Protein AF-A0AAD9MUC7-F1 (afdb_monomer)

Structure (mmCIF, N/CA/C/O backbone):
data_AF-A0AAD9MUC7-F1
#
_entry.id   AF-A0AAD9MUC7-F1
#
loop_
_atom_site.group_PDB
_atom_site.id
_atom_site.type_symbol
_atom_site.label_atom_id
_atom_site.label_alt_id
_atom_site.label_comp_id
_atom_site.label_asym_id
_atom_site.label_entity_id
_atom_site.label_seq_id
_atom_site.pdbx_PDB_ins_code
_atom_site.Cartn_x
_atom_site.Cartn_y
_atom_site.Cartn_z
_atom_site.occupancy
_atom_site.B_iso_or_equiv
_atom_site.auth_seq_id
_atom_site.auth_comp_id
_atom_site.auth_asym_id
_atom_site.auth_atom_id
_atom_site.pdbx_PDB_model_num
ATOM 1 N N . MET A 1 1 ? -15.047 -4.736 40.800 1.00 87.56 1 MET A N 1
ATOM 2 C CA . MET A 1 1 ? -15.277 -3.274 40.858 1.00 87.56 1 MET A CA 1
ATOM 3 C C . MET A 1 1 ? -15.323 -2.623 39.475 1.00 87.56 1 MET A C 1
ATOM 5 O O . MET A 1 1 ? -16.392 -2.163 39.118 1.00 87.56 1 MET A O 1
ATOM 9 N N . CYS A 1 2 ? -14.251 -2.619 38.660 1.00 90.38 2 CYS A N 1
ATOM 10 C CA . CYS A 1 2 ? -14.296 -1.996 37.317 1.00 90.38 2 CYS A CA 1
ATOM 11 C C . CYS A 1 2 ? -15.411 -2.546 36.410 1.00 90.38 2 CYS A C 1
ATOM 13 O O . CYS A 1 2 ? -16.070 -1.755 35.752 1.00 90.38 2 CYS A O 1
ATOM 15 N N . SER A 1 3 ? -15.658 -3.866 36.419 1.00 92.56 3 SER A N 1
ATOM 16 C CA . SER A 1 3 ? -16.786 -4.457 35.676 1.00 92.56 3 SER A CA 1
ATOM 17 C C . SER A 1 3 ? -18.102 -3.819 36.097 1.00 92.56 3 SER A C 1
ATOM 19 O O . SER A 1 3 ? -18.789 -3.257 35.265 1.00 92.56 3 SER A O 1
ATOM 21 N N . THR A 1 4 ? -18.399 -3.834 37.398 1.00 93.94 4 THR A N 1
ATOM 22 C CA . THR A 1 4 ? -19.626 -3.267 37.965 1.00 93.94 4 THR A CA 1
ATOM 23 C C . THR A 1 4 ? -19.811 -1.799 37.588 1.00 93.94 4 THR A C 1
ATOM 25 O O . THR A 1 4 ? -20.918 -1.397 37.268 1.00 93.94 4 THR A O 1
ATOM 28 N N . ILE A 1 5 ? -18.735 -1.003 37.583 1.00 93.94 5 ILE A N 1
ATOM 29 C CA . ILE A 1 5 ? -18.794 0.409 37.173 1.00 93.94 5 ILE A CA 1
ATOM 30 C C . ILE A 1 5 ? -19.179 0.534 35.694 1.00 93.94 5 ILE A C 1
ATOM 32 O O . ILE A 1 5 ? -20.061 1.325 35.375 1.00 93.94 5 ILE A O 1
ATOM 36 N N . LEU A 1 6 ? -18.557 -0.245 34.802 1.00 95.00 6 LEU A N 1
ATOM 37 C CA . LEU A 1 6 ? -18.910 -0.236 33.377 1.00 95.00 6 LEU A CA 1
ATOM 38 C C . LEU A 1 6 ? -20.324 -0.773 33.131 1.00 95.00 6 LEU A C 1
ATOM 40 O O . LEU A 1 6 ? -21.028 -0.230 32.290 1.00 95.00 6 LEU A O 1
ATOM 44 N N . ASP A 1 7 ? -20.759 -1.781 33.886 1.00 94.31 7 ASP A N 1
ATOM 45 C CA . ASP A 1 7 ? -22.109 -2.345 33.795 1.00 94.31 7 ASP A CA 1
ATOM 46 C C . ASP A 1 7 ? -23.168 -1.308 34.205 1.00 94.31 7 ASP A C 1
ATOM 48 O O . ASP A 1 7 ? -24.174 -1.132 33.519 1.00 94.31 7 ASP A O 1
ATOM 52 N N . VAL A 1 8 ? -22.920 -0.566 35.290 1.00 94.69 8 VAL A N 1
ATOM 53 C CA . VAL A 1 8 ? -23.795 0.529 35.738 1.00 94.69 8 VAL A CA 1
ATOM 54 C C . VAL A 1 8 ? -23.790 1.680 34.733 1.00 94.69 8 VAL A C 1
ATOM 56 O O . VAL A 1 8 ? -24.858 2.172 34.382 1.00 94.69 8 VAL A O 1
ATOM 59 N N . LEU A 1 9 ? -22.619 2.086 34.235 1.00 94.25 9 LEU A N 1
ATOM 60 C CA . LEU A 1 9 ? -22.510 3.143 33.226 1.00 94.25 9 LEU A CA 1
ATOM 61 C C . LEU A 1 9 ? -23.256 2.766 31.940 1.00 94.25 9 LEU A C 1
ATOM 63 O O . LEU A 1 9 ? -24.037 3.560 31.423 1.00 94.25 9 LEU A O 1
ATOM 67 N N . SER A 1 10 ? -23.053 1.535 31.467 1.00 94.31 10 SER A N 1
ATOM 68 C CA . SER A 1 10 ? -23.761 0.984 30.316 1.00 94.31 10 SER A CA 1
ATOM 69 C C . SER A 1 10 ? -25.270 0.999 30.554 1.00 94.31 10 SER A C 1
ATOM 71 O O . SER A 1 10 ? -26.007 1.526 29.725 1.00 94.31 10 SER A O 1
ATOM 73 N N . SER A 1 11 ? -25.740 0.533 31.716 1.00 95.75 11 SER A N 1
ATOM 74 C CA . SER A 1 11 ? -27.163 0.576 32.082 1.00 95.75 11 SER A CA 1
ATOM 75 C C . SER A 1 11 ? -27.738 1.996 32.043 1.00 95.75 11 SER A C 1
ATOM 77 O O . SER A 1 11 ? -28.806 2.197 31.471 1.00 95.75 11 SER A O 1
ATOM 79 N N . ILE A 1 12 ? -27.016 2.996 32.566 1.00 94.62 12 ILE A N 1
ATOM 80 C CA . ILE A 1 12 ? -27.437 4.406 32.506 1.00 94.62 12 ILE A CA 1
ATOM 81 C C . ILE A 1 12 ? -27.621 4.856 31.052 1.00 94.62 12 ILE A C 1
ATOM 83 O O . ILE A 1 12 ? -28.648 5.445 30.723 1.00 94.62 12 ILE A O 1
ATOM 87 N N . TYR A 1 13 ? -26.669 4.553 30.166 1.00 94.75 13 TYR A N 1
ATOM 88 C CA . TYR A 1 13 ? -26.767 4.931 28.752 1.00 94.75 13 TYR A CA 1
ATOM 89 C C . TYR A 1 13 ? -27.889 4.203 27.998 1.00 94.75 13 TYR A C 1
ATOM 91 O O . TYR A 1 13 ? -28.448 4.765 27.062 1.00 94.75 13 TYR A O 1
ATOM 99 N N . HIS A 1 14 ? -28.251 2.986 28.410 1.00 94.56 14 HIS A N 1
ATOM 100 C CA . HIS A 1 14 ? -29.340 2.222 27.792 1.00 94.56 14 HIS A CA 1
ATOM 101 C C . HIS A 1 14 ? -30.737 2.655 28.257 1.00 94.56 14 HIS A C 1
ATOM 103 O O . HIS A 1 14 ? -31.714 2.368 27.570 1.00 94.56 14 HIS A O 1
ATOM 109 N N . GLN A 1 15 ? -30.854 3.314 29.414 1.00 95.06 15 GLN A N 1
ATOM 110 C CA . GLN A 1 15 ? -32.153 3.723 29.960 1.00 95.06 15 GLN A CA 1
ATOM 111 C C . GLN A 1 15 ? -32.800 4.867 29.172 1.00 95.06 15 GLN A C 1
ATOM 113 O O . GLN A 1 15 ? -34.018 4.871 29.018 1.00 95.06 15 GLN A O 1
ATOM 118 N N . ASP A 1 16 ? -32.005 5.817 28.675 1.00 94.00 16 ASP A N 1
ATOM 119 C CA . ASP A 1 16 ? -32.479 6.920 27.837 1.00 94.00 16 ASP A CA 1
ATOM 120 C C . ASP A 1 16 ? -31.342 7.427 26.938 1.00 94.00 16 ASP A C 1
ATOM 122 O O . ASP A 1 16 ? -30.220 7.646 27.401 1.00 94.00 16 ASP A O 1
ATOM 126 N N . SER A 1 17 ? -31.641 7.664 25.659 1.00 91.25 17 SER A N 1
ATOM 127 C CA . SER A 1 17 ? -30.696 8.223 24.683 1.00 91.25 17 SER A CA 1
ATOM 128 C C . SER A 1 17 ? -30.088 9.571 25.098 1.00 91.25 17 SER A C 1
ATOM 130 O O . SER A 1 17 ? -28.955 9.868 24.722 1.00 91.25 17 SER A O 1
ATOM 132 N N . ALA A 1 18 ? -30.791 10.369 25.911 1.00 94.06 18 ALA A N 1
ATOM 133 C CA . ALA A 1 18 ? -30.313 11.650 26.426 1.00 94.06 18 ALA A CA 1
ATOM 134 C C . ALA A 1 18 ? -29.207 11.498 27.487 1.00 94.06 18 ALA A C 1
ATOM 136 O O . ALA A 1 18 ? -28.394 12.409 27.666 1.00 94.06 18 ALA A O 1
ATOM 137 N N . ASN A 1 19 ? -29.144 10.356 28.182 1.00 94.62 19 ASN A N 1
ATOM 138 C CA . ASN A 1 19 ? -28.270 10.181 29.345 1.00 94.62 19 ASN A CA 1
ATOM 139 C C . ASN A 1 19 ? -26.786 10.286 28.994 1.00 94.62 19 ASN A C 1
ATOM 141 O O . ASN A 1 19 ? -26.010 10.846 29.771 1.00 94.62 19 ASN A O 1
ATOM 145 N N . TYR A 1 20 ? -26.383 9.781 27.825 1.00 93.50 20 TYR A N 1
ATOM 146 C CA . TYR A 1 20 ? -25.009 9.950 27.362 1.00 93.50 20 TYR A CA 1
ATOM 147 C C . TYR A 1 20 ? -24.666 11.435 27.189 1.00 93.50 20 TYR A C 1
ATOM 149 O O . TYR A 1 20 ? -23.660 11.888 27.727 1.00 93.50 20 TYR A O 1
ATOM 157 N N . PHE A 1 21 ? -25.530 12.212 26.531 1.00 94.25 21 PHE A N 1
ATOM 158 C CA . PHE A 1 21 ? -25.281 13.627 26.230 1.00 94.25 21 PHE A CA 1
ATOM 159 C C . PHE A 1 21 ? -25.228 14.513 27.479 1.00 94.25 21 PHE A C 1
ATOM 161 O O . PHE A 1 21 ? -24.447 15.460 27.535 1.00 94.25 21 PHE A O 1
ATOM 168 N N . ILE A 1 22 ? -25.992 14.177 28.523 1.00 94.19 22 ILE A N 1
ATOM 169 C CA . ILE A 1 22 ? -25.907 14.860 29.827 1.00 94.19 22 ILE A CA 1
ATOM 170 C C . ILE A 1 22 ? -24.521 14.655 30.463 1.00 94.19 22 ILE A C 1
ATOM 172 O O . ILE A 1 22 ? -23.985 15.553 31.115 1.00 94.19 22 ILE A O 1
ATOM 176 N N . LEU A 1 23 ? -23.930 13.473 30.271 1.00 91.25 23 LEU A N 1
ATOM 177 C CA . LEU A 1 23 ? -22.655 13.078 30.872 1.00 91.25 23 LEU A CA 1
ATOM 178 C C . LEU A 1 23 ? -21.445 13.305 29.951 1.00 91.25 23 LEU A C 1
ATOM 180 O O . LEU A 1 23 ? -20.309 13.255 30.426 1.00 91.25 23 LEU A O 1
ATOM 184 N N . GLU A 1 24 ? -21.657 13.603 28.668 1.00 90.44 24 GLU A N 1
ATOM 185 C CA . GLU A 1 24 ? -20.607 13.754 27.650 1.00 90.44 24 GLU A CA 1
ATOM 186 C C . GLU A 1 24 ? -19.546 14.788 28.060 1.00 90.44 24 GLU A C 1
ATOM 188 O O . GLU A 1 24 ? -18.342 14.576 27.886 1.00 90.44 24 GLU A O 1
ATOM 193 N N . GLY A 1 25 ? -19.975 15.893 28.681 1.00 91.69 25 GLY A N 1
ATOM 194 C CA . GLY A 1 25 ? -19.086 16.956 29.160 1.00 91.69 25 GLY A CA 1
ATOM 195 C C . GLY A 1 25 ? -18.056 16.501 30.204 1.00 91.69 25 GLY A C 1
ATOM 196 O O . GLY A 1 25 ? -17.040 17.171 30.382 1.00 91.69 25 GLY A O 1
ATOM 197 N N . GLN A 1 26 ? -18.272 15.353 30.856 1.00 93.25 26 GLN A N 1
ATOM 198 C CA . GLN A 1 26 ? -17.362 14.800 31.865 1.00 93.25 26 GLN A CA 1
ATOM 199 C C . GLN A 1 26 ? -16.193 14.008 31.260 1.00 93.25 26 GLN A C 1
ATOM 201 O O . GLN A 1 26 ? -15.246 13.682 31.972 1.00 93.25 26 GLN A O 1
ATOM 206 N N . ASN A 1 27 ? -16.232 13.703 29.956 1.00 93.62 27 ASN A N 1
ATOM 207 C CA . ASN A 1 27 ? -15.183 12.971 29.232 1.00 93.62 27 ASN A CA 1
ATOM 208 C C . ASN A 1 27 ? -14.780 11.636 29.899 1.00 93.62 27 ASN A C 1
ATOM 210 O O . ASN A 1 27 ? -13.616 11.234 29.863 1.00 93.62 27 ASN A O 1
ATOM 214 N N . THR A 1 28 ? -15.745 10.918 30.482 1.00 93.69 28 THR A N 1
ATOM 215 C CA . THR A 1 28 ? -15.496 9.671 31.222 1.00 93.69 28 THR A CA 1
ATOM 216 C C . THR A 1 28 ? -14.895 8.570 30.343 1.00 93.69 28 THR A C 1
ATOM 218 O O . THR A 1 28 ? -13.887 7.970 30.713 1.00 93.69 28 THR A O 1
ATOM 221 N N . LEU A 1 29 ? -15.469 8.310 29.162 1.00 95.75 29 LEU A N 1
ATOM 222 C CA . LEU A 1 29 ? -14.958 7.279 28.249 1.00 95.75 29 LEU A CA 1
ATOM 223 C C . LEU A 1 29 ? -13.580 7.630 27.659 1.00 95.75 29 LEU A C 1
ATOM 225 O O . LEU A 1 29 ? -12.708 6.755 27.686 1.00 95.75 29 LEU A O 1
ATOM 229 N N . PRO A 1 30 ? -13.319 8.879 27.214 1.00 96.62 30 PRO A N 1
ATOM 230 C CA . PRO A 1 30 ? -11.973 9.315 26.849 1.00 96.62 30 PRO A CA 1
ATOM 231 C C . PRO A 1 30 ? -10.924 9.063 27.941 1.00 96.62 30 PRO A C 1
ATOM 233 O O . PRO A 1 30 ? -9.846 8.555 27.634 1.00 96.62 30 PRO A O 1
ATOM 236 N N . GLN A 1 31 ? -11.245 9.351 29.208 1.00 95.38 31 GLN A N 1
ATOM 237 C CA . GLN A 1 31 ? -10.343 9.110 30.344 1.00 95.38 31 GLN A CA 1
ATOM 238 C C . GLN A 1 31 ? -10.132 7.614 30.613 1.00 95.38 31 GLN A C 1
ATOM 240 O O . GLN A 1 31 ? -9.021 7.176 30.915 1.00 95.38 31 GLN A O 1
ATOM 245 N N . PHE A 1 32 ? -11.181 6.796 30.488 1.00 96.12 32 PHE A N 1
ATOM 246 C CA . PHE A 1 32 ? -11.061 5.345 30.656 1.00 96.12 32 PHE A CA 1
ATOM 247 C C . PHE A 1 32 ? -10.161 4.719 29.588 1.00 96.12 32 PHE A C 1
ATOM 249 O O . PHE A 1 32 ? -9.363 3.832 29.913 1.00 96.12 32 PHE A O 1
ATOM 256 N N . ALA A 1 33 ? -10.231 5.208 28.348 1.00 96.88 33 ALA A N 1
ATOM 257 C CA . ALA A 1 33 ? -9.397 4.739 27.246 1.00 96.88 33 ALA A CA 1
ATOM 258 C C . ALA A 1 33 ? -7.890 4.858 27.545 1.00 96.88 33 ALA A C 1
ATOM 260 O O . ALA A 1 33 ? -7.128 3.961 27.186 1.00 96.88 33 ALA A O 1
ATOM 261 N N . GLU A 1 34 ? -7.446 5.896 28.265 1.00 94.44 34 GLU A N 1
ATOM 262 C CA . GLU A 1 34 ? -6.021 6.107 28.579 1.00 94.44 34 GLU A CA 1
ATOM 263 C C . GLU A 1 34 ? -5.392 4.933 29.337 1.00 94.44 34 GLU A C 1
ATOM 265 O O . GLU A 1 34 ? -4.209 4.627 29.171 1.00 94.44 34 GLU A O 1
ATOM 270 N N . LYS A 1 35 ? -6.178 4.262 30.184 1.00 95.19 35 LYS A N 1
ATOM 271 C CA . LYS A 1 35 ? -5.723 3.165 31.048 1.00 95.19 35 LYS A CA 1
ATOM 272 C C . LYS A 1 35 ? -6.449 1.855 30.757 1.00 95.19 35 LYS A C 1
ATOM 274 O O . LYS A 1 35 ? -6.351 0.920 31.548 1.00 95.19 35 LYS A O 1
ATOM 279 N N . ILE A 1 36 ? -7.157 1.733 29.636 1.00 97.44 36 ILE A N 1
ATOM 280 C CA . ILE A 1 36 ? -7.893 0.497 29.347 1.00 97.44 36 ILE A CA 1
ATOM 281 C C . ILE A 1 36 ? -6.948 -0.688 29.095 1.00 97.44 36 ILE A C 1
ATOM 283 O O . ILE A 1 36 ? -7.241 -1.813 29.489 1.00 97.44 36 ILE A O 1
ATOM 287 N N . HIS A 1 37 ? -5.756 -0.421 28.553 1.00 97.00 37 HIS A N 1
ATOM 288 C CA . HIS A 1 37 ? -4.737 -1.432 28.259 1.00 97.00 37 HIS A CA 1
ATOM 289 C C . HIS A 1 37 ? -4.180 -2.163 29.492 1.00 97.00 37 HIS A C 1
ATOM 291 O O . HIS A 1 37 ? -3.674 -3.272 29.344 1.00 97.00 37 HIS A O 1
ATOM 297 N N . ILE A 1 38 ? -4.276 -1.579 30.696 1.00 96.75 38 ILE A N 1
ATOM 298 C CA . ILE A 1 38 ? -3.861 -2.232 31.954 1.00 96.75 38 ILE A CA 1
ATOM 299 C C . ILE A 1 38 ? -4.983 -3.059 32.599 1.00 96.75 38 ILE A C 1
ATOM 301 O O . ILE A 1 38 ? -4.780 -3.651 33.660 1.00 96.75 38 ILE A O 1
ATOM 305 N N . LYS A 1 39 ? -6.193 -3.058 32.027 1.00 97.00 39 LYS A N 1
ATOM 306 C CA . LYS A 1 39 ? -7.345 -3.772 32.590 1.00 97.00 39 LYS A CA 1
ATOM 307 C C . LYS A 1 39 ? -7.462 -5.195 32.029 1.00 97.00 39 LYS A C 1
ATOM 309 O O . LYS A 1 39 ? -7.017 -5.431 30.905 1.00 97.00 39 LYS A O 1
ATOM 314 N N . PRO A 1 40 ? -8.086 -6.128 32.779 1.00 97.12 40 PRO A N 1
ATOM 315 C CA . PRO A 1 40 ? -8.387 -7.475 32.293 1.00 97.12 40 PRO A CA 1
ATOM 316 C C . PRO A 1 40 ? -9.213 -7.466 31.008 1.00 97.12 40 PRO A C 1
ATOM 318 O O . PRO A 1 40 ? -9.937 -6.505 30.729 1.00 97.12 40 PRO A O 1
ATOM 321 N N . VAL A 1 41 ? -9.124 -8.552 30.242 1.00 96.94 41 VAL A N 1
ATOM 322 C CA . VAL A 1 41 ? -9.717 -8.657 28.905 1.00 96.94 41 VAL A CA 1
ATOM 323 C C . VAL A 1 41 ? -11.226 -8.414 28.909 1.00 96.94 41 VAL A C 1
ATOM 325 O O . VAL A 1 41 ? -11.733 -7.722 28.029 1.00 96.94 41 VAL A O 1
ATOM 328 N N . GLU A 1 42 ? -11.925 -8.888 29.935 1.00 97.06 42 GLU A N 1
ATOM 329 C CA . GLU A 1 42 ? -13.371 -8.739 30.100 1.00 97.06 42 GLU A CA 1
ATOM 330 C C . GLU A 1 42 ? -13.762 -7.264 30.252 1.00 97.06 42 GLU A C 1
ATOM 332 O O . GLU A 1 42 ? -14.791 -6.826 29.746 1.00 97.06 42 GLU A O 1
ATOM 337 N N . ILE A 1 43 ? -12.915 -6.472 30.915 1.00 97.62 43 ILE A N 1
ATOM 338 C CA . ILE A 1 43 ? -13.131 -5.033 31.106 1.00 97.62 43 ILE A CA 1
ATOM 339 C C . ILE A 1 43 ? -12.865 -4.270 29.810 1.00 97.62 43 ILE A C 1
ATOM 341 O O . ILE A 1 43 ? -13.608 -3.347 29.485 1.00 97.62 43 ILE A O 1
ATOM 345 N N . GLN A 1 44 ? -11.829 -4.660 29.062 1.00 97.81 44 GLN A N 1
ATOM 346 C CA . GLN A 1 44 ? -11.547 -4.066 27.754 1.00 97.81 44 GLN A CA 1
ATOM 347 C C . GLN A 1 44 ? -12.712 -4.297 26.790 1.00 97.81 44 GLN A C 1
ATOM 349 O O . GLN A 1 44 ? -13.144 -3.360 26.129 1.00 97.81 44 GLN A O 1
ATOM 354 N N . VAL A 1 45 ? -13.242 -5.524 26.748 1.00 97.50 45 VAL A N 1
ATOM 355 C CA . VAL A 1 45 ? -14.398 -5.879 25.911 1.00 97.50 45 VAL A CA 1
ATOM 356 C C . VAL A 1 45 ? -15.604 -5.009 26.258 1.00 97.50 45 VAL A C 1
ATOM 358 O O . VAL A 1 45 ? -16.103 -4.317 25.378 1.00 97.50 45 VAL A O 1
ATOM 361 N N . LYS A 1 46 ? -15.987 -4.935 27.539 1.00 97.44 46 LYS A N 1
ATOM 362 C CA . LYS A 1 46 ? -17.113 -4.093 27.982 1.00 97.44 46 LYS A CA 1
ATOM 363 C C . LYS A 1 46 ? -16.937 -2.618 27.630 1.00 97.44 46 LYS A C 1
ATOM 365 O O . LYS A 1 46 ? -17.890 -1.950 27.249 1.00 97.44 46 LYS A O 1
ATOM 370 N N . PHE A 1 47 ? -15.718 -2.094 27.750 1.00 98.19 47 PHE A N 1
ATOM 371 C CA . PHE A 1 47 ? -15.428 -0.715 27.365 1.00 98.19 47 PHE A CA 1
ATOM 372 C C . PHE A 1 47 ? -15.670 -0.478 25.866 1.00 98.19 47 PHE A C 1
ATOM 374 O O . PHE A 1 47 ? -16.332 0.492 25.500 1.00 98.19 47 PHE A O 1
ATOM 381 N N . PHE A 1 48 ? -15.174 -1.368 25.002 1.00 98.19 48 PHE A N 1
ATOM 382 C CA . PHE A 1 48 ? -15.392 -1.251 23.561 1.00 98.19 48 PHE A CA 1
ATOM 383 C C . PHE A 1 48 ? -16.860 -1.473 23.169 1.00 98.19 48 PHE A C 1
ATOM 385 O O . PHE A 1 48 ? -17.338 -0.786 22.274 1.00 98.19 48 PHE A O 1
ATOM 392 N N . GLU A 1 49 ? -17.599 -2.343 23.861 1.00 97.44 49 GLU A N 1
ATOM 393 C CA . GLU A 1 49 ? -19.048 -2.522 23.659 1.00 97.44 49 GLU A CA 1
ATOM 394 C C . GLU A 1 49 ? -19.841 -1.244 23.963 1.00 97.44 49 GLU A C 1
ATOM 396 O O . GLU A 1 49 ? -20.763 -0.904 23.224 1.00 97.44 49 GLU A O 1
ATOM 401 N N . ILE A 1 50 ? -19.455 -0.487 24.997 1.00 96.88 50 ILE A N 1
ATOM 402 C CA . ILE A 1 50 ? -20.069 0.818 25.282 1.00 96.88 50 ILE A CA 1
ATOM 403 C C . ILE A 1 50 ? -19.809 1.799 24.131 1.00 96.88 50 ILE A C 1
ATOM 405 O O . ILE A 1 50 ? -20.728 2.496 23.712 1.00 96.88 50 ILE A O 1
ATOM 409 N N . LEU A 1 51 ? -18.590 1.840 23.582 1.00 96.94 51 LEU A N 1
ATOM 410 C CA . LEU A 1 51 ? -18.284 2.684 22.418 1.00 96.94 51 LEU A CA 1
ATOM 411 C C . LEU A 1 51 ? -19.072 2.265 21.172 1.00 96.94 51 LEU A C 1
ATOM 413 O O . LEU A 1 51 ? -19.568 3.120 20.440 1.00 96.94 51 LEU A O 1
ATOM 417 N N . GLU A 1 52 ? -19.205 0.959 20.946 1.00 97.31 52 GLU A N 1
ATOM 418 C CA . GLU A 1 52 ? -20.024 0.406 19.867 1.00 97.31 52 GLU A CA 1
ATOM 419 C C . GLU A 1 52 ? -21.496 0.812 20.029 1.00 97.31 52 GLU A C 1
ATOM 421 O O . GLU A 1 52 ? -22.110 1.226 19.051 1.00 97.31 52 GLU A O 1
ATOM 426 N N . PHE A 1 53 ? -22.039 0.807 21.251 1.00 96.94 53 PHE A N 1
ATOM 427 C CA . PHE A 1 53 ? -23.397 1.284 21.532 1.00 96.94 53 PHE A CA 1
ATOM 428 C C . PHE A 1 53 ? -23.597 2.764 21.157 1.00 96.94 53 PHE A C 1
ATOM 430 O O . PHE A 1 53 ? -24.599 3.107 20.524 1.00 96.94 53 PHE A O 1
ATOM 437 N N . LEU A 1 54 ? -22.639 3.645 21.477 1.00 96.31 54 LEU A N 1
ATOM 438 C CA . LEU A 1 54 ? -22.732 5.065 21.095 1.00 96.31 54 LEU A CA 1
ATOM 439 C C . LEU A 1 54 ? -22.851 5.239 19.576 1.00 96.31 54 LEU A C 1
ATOM 441 O O . LEU A 1 54 ? -23.633 6.057 19.094 1.00 96.31 54 LEU A O 1
ATOM 445 N N . VAL A 1 55 ? -22.087 4.450 18.823 1.00 97.06 55 VAL A N 1
ATOM 446 C CA . VAL A 1 55 ? -22.061 4.531 17.361 1.00 97.06 55 VAL A CA 1
ATOM 447 C C . VAL A 1 55 ? -23.293 3.874 16.741 1.00 97.06 55 VAL A C 1
ATOM 449 O O . VAL A 1 55 ? -23.975 4.493 15.929 1.00 97.06 55 VAL A O 1
ATOM 452 N N . PHE A 1 56 ? -23.588 2.626 17.105 1.00 97.00 56 PHE A N 1
ATOM 453 C CA . PHE A 1 56 ? -24.568 1.796 16.398 1.00 97.00 56 PHE A CA 1
ATOM 454 C C . PHE A 1 56 ? -25.998 1.977 16.900 1.00 97.00 56 PHE A C 1
ATOM 456 O O . PHE A 1 56 ? -26.939 1.784 16.135 1.00 97.00 56 PHE A O 1
ATOM 463 N N . ASN A 1 57 ? -26.183 2.335 18.172 1.00 95.44 57 ASN A N 1
ATOM 464 C CA . ASN A 1 57 ? -27.512 2.454 18.770 1.00 95.44 57 ASN A CA 1
ATOM 465 C C . ASN A 1 57 ? -27.927 3.914 18.949 1.00 95.44 57 ASN A C 1
ATOM 467 O O . ASN A 1 57 ? -29.063 4.257 18.627 1.00 95.44 57 ASN A O 1
ATOM 471 N N . LEU A 1 58 ? -27.018 4.780 19.412 1.00 94.44 58 LEU A N 1
ATOM 472 C CA . LEU A 1 58 ? -27.314 6.213 19.542 1.00 94.44 58 LEU A CA 1
ATOM 473 C C . LEU A 1 58 ? -27.099 7.001 18.242 1.00 94.44 58 LEU A C 1
ATOM 475 O O . LEU A 1 58 ? -27.507 8.157 18.173 1.00 94.44 58 LEU A O 1
ATOM 479 N N . ASN A 1 59 ? -26.493 6.394 17.212 1.00 93.44 59 ASN A N 1
ATOM 480 C CA . ASN A 1 59 ? -26.131 7.062 15.954 1.00 93.44 59 ASN A CA 1
ATOM 481 C C . ASN A 1 59 ? -25.282 8.324 16.171 1.00 93.44 59 ASN A C 1
ATOM 483 O O . ASN A 1 59 ? -25.388 9.303 15.431 1.00 93.44 59 ASN A O 1
ATOM 487 N N . PHE A 1 60 ? -24.449 8.303 17.209 1.00 95.25 60 PHE A N 1
ATOM 488 C CA . PHE A 1 60 ? -23.584 9.411 17.567 1.00 95.25 60 PHE A CA 1
ATOM 489 C C . PHE A 1 60 ? -22.179 9.213 16.989 1.00 95.25 60 PHE A C 1
ATOM 491 O O . PHE A 1 60 ? -21.700 8.090 16.821 1.00 95.25 60 PHE A O 1
ATOM 498 N N . VAL A 1 61 ? -21.492 10.316 16.692 1.00 96.56 61 VAL A N 1
ATOM 499 C CA . VAL A 1 61 ? -20.089 10.312 16.262 1.00 96.56 61 VAL A CA 1
ATOM 500 C C . VAL A 1 61 ? -19.216 10.693 17.467 1.00 96.56 61 VAL A C 1
ATOM 502 O O . VAL A 1 61 ? -19.040 11.883 17.729 1.00 96.56 61 VAL A O 1
ATOM 505 N N . PRO A 1 62 ? -18.659 9.719 18.216 1.00 95.69 62 PRO A N 1
ATOM 506 C CA . PRO A 1 62 ? -17.941 9.984 19.461 1.00 95.69 62 PRO A CA 1
ATOM 507 C C . PRO A 1 62 ? -16.496 10.431 19.191 1.00 95.69 62 PRO A C 1
ATOM 509 O O . PRO A 1 62 ? -15.537 9.683 19.389 1.00 95.69 62 PRO A O 1
ATOM 512 N N . CYS A 1 63 ? -16.322 11.652 18.673 1.00 96.81 63 CYS A N 1
ATOM 513 C CA . CYS A 1 63 ? -15.015 12.156 18.233 1.00 96.81 63 CYS A CA 1
ATOM 514 C C . CYS A 1 63 ? -13.962 12.135 19.350 1.00 96.81 63 CYS A C 1
ATOM 516 O O . CYS A 1 63 ? -12.823 11.748 19.101 1.00 96.81 63 CYS A O 1
ATOM 518 N N . LYS A 1 64 ? -14.323 12.512 20.583 1.00 96.31 64 LYS A N 1
ATOM 519 C CA . LYS A 1 64 ? -13.378 12.546 21.713 1.00 96.31 64 LYS A CA 1
ATOM 520 C C . LYS A 1 64 ? -12.883 11.146 22.064 1.00 96.31 64 LYS A C 1
ATOM 522 O O . LYS A 1 64 ? -11.695 10.946 22.301 1.00 96.31 64 LYS A O 1
ATOM 527 N N . GLU A 1 65 ? -13.779 10.169 22.053 1.00 96.94 65 GLU A N 1
ATOM 528 C CA . GLU A 1 65 ? -13.466 8.769 22.292 1.00 96.94 65 GLU A CA 1
ATOM 529 C C . GLU A 1 65 ? -12.590 8.207 21.171 1.00 96.94 65 GLU A C 1
ATOM 531 O O . GLU A 1 65 ? -11.594 7.548 21.459 1.00 96.94 65 GLU A O 1
ATOM 536 N N . LEU A 1 66 ? -12.902 8.511 19.905 1.00 97.81 66 LEU A N 1
ATOM 537 C CA . LEU A 1 66 ? -12.090 8.096 18.755 1.00 97.81 66 LEU A CA 1
ATOM 538 C C . LEU A 1 66 ? -10.675 8.697 18.798 1.00 97.81 66 LEU A C 1
ATOM 540 O O . LEU A 1 66 ? -9.712 7.996 18.480 1.00 97.81 66 LEU A O 1
ATOM 544 N N . ILE A 1 67 ? -10.527 9.948 19.249 1.00 97.56 67 ILE A N 1
ATOM 545 C CA . ILE A 1 67 ? -9.214 10.561 19.515 1.00 97.56 67 ILE A CA 1
ATOM 546 C C . ILE A 1 67 ? -8.485 9.787 20.621 1.00 97.56 67 ILE A C 1
ATOM 548 O O . ILE A 1 67 ? -7.323 9.421 20.454 1.00 97.56 67 ILE A O 1
ATOM 552 N N . SER A 1 68 ? -9.147 9.459 21.732 1.00 97.31 68 SER A N 1
ATOM 553 C CA . SER A 1 68 ? -8.507 8.658 22.782 1.00 97.31 68 SER A CA 1
ATOM 554 C C . SER A 1 68 ? -8.110 7.256 22.306 1.00 97.31 68 SER A C 1
ATOM 556 O O . SER A 1 68 ? -7.053 6.752 22.693 1.00 97.31 68 SER A O 1
ATOM 558 N N . LEU A 1 69 ? -8.902 6.631 21.428 1.00 97.50 69 LEU A N 1
ATOM 559 C CA . LEU A 1 69 ? -8.548 5.360 20.791 1.00 97.50 69 LEU A CA 1
ATOM 560 C C . LEU A 1 69 ? -7.335 5.493 19.859 1.00 97.50 69 LEU A C 1
ATOM 562 O O . LEU A 1 69 ? -6.499 4.586 19.812 1.00 97.50 69 LEU A O 1
ATOM 566 N N . SER A 1 70 ? -7.196 6.615 19.150 1.00 96.62 70 SER A N 1
ATOM 567 C CA . SER A 1 70 ? -6.026 6.877 18.305 1.00 96.62 70 SER A CA 1
ATOM 568 C C . SER A 1 70 ? -4.752 6.998 19.152 1.00 96.62 70 SER A C 1
ATOM 570 O O . SER A 1 70 ? -3.734 6.371 18.842 1.00 96.62 70 SER A O 1
ATOM 572 N N . ILE A 1 71 ? -4.824 7.692 20.292 1.00 95.69 71 ILE A N 1
ATOM 573 C CA . ILE A 1 71 ? -3.721 7.804 21.259 1.00 95.69 71 ILE A CA 1
ATOM 574 C C .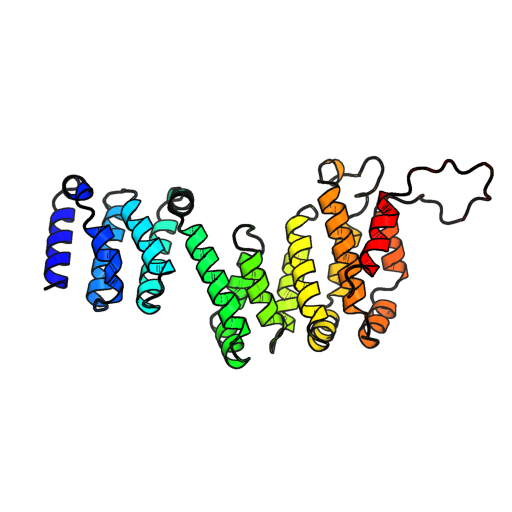 ILE A 1 71 ? -3.380 6.434 21.858 1.00 95.69 71 ILE A C 1
ATOM 576 O O . ILE A 1 71 ? -2.200 6.078 21.943 1.00 95.69 71 ILE A O 1
ATOM 580 N N . LEU A 1 72 ? -4.393 5.636 22.214 1.00 96.38 72 LEU A N 1
ATOM 581 C CA . LEU A 1 72 ? -4.216 4.273 22.720 1.00 96.38 72 LEU A CA 1
ATOM 582 C C . LEU A 1 72 ? -3.394 3.422 21.739 1.00 96.38 72 LEU A C 1
ATOM 584 O O . LEU A 1 72 ? -2.392 2.826 22.141 1.00 96.38 72 LEU A O 1
ATOM 588 N N . ILE A 1 73 ? -3.753 3.424 20.452 1.00 96.12 73 ILE A N 1
ATOM 589 C CA . ILE A 1 73 ? -3.036 2.670 19.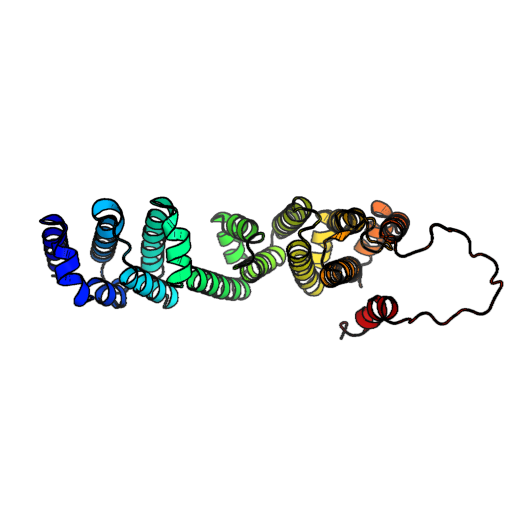408 1.00 96.12 73 ILE A CA 1
ATOM 590 C C . ILE A 1 73 ? -1.611 3.207 19.215 1.00 96.12 73 ILE A C 1
ATOM 592 O O . ILE A 1 73 ? -0.653 2.427 19.146 1.00 96.12 73 ILE A O 1
ATOM 596 N N . LYS A 1 74 ? -1.450 4.535 19.177 1.00 94.69 74 LYS A N 1
ATOM 597 C CA . LYS A 1 74 ? -0.146 5.192 19.011 1.00 94.69 74 LYS A CA 1
ATOM 598 C C . LYS A 1 74 ? 0.825 4.811 20.134 1.00 94.69 74 LYS A C 1
ATOM 600 O O . LYS A 1 74 ? 1.971 4.453 19.850 1.00 94.69 74 LYS A O 1
ATOM 605 N N . SER A 1 75 ? 0.348 4.829 21.382 1.00 93.50 75 SER A N 1
ATOM 606 C CA . SER A 1 75 ? 1.136 4.517 22.585 1.00 93.50 75 SER A CA 1
ATOM 607 C C . SER A 1 75 ? 1.689 3.089 22.596 1.00 93.50 75 SER A C 1
ATOM 609 O O . SER A 1 75 ? 2.791 2.856 23.088 1.00 93.50 75 SER A O 1
ATOM 611 N N . ASN A 1 76 ? 0.956 2.142 21.995 1.00 91.00 76 ASN A N 1
ATOM 612 C CA . ASN A 1 76 ? 1.362 0.747 21.824 1.00 91.00 76 ASN A CA 1
ATOM 613 C C . ASN A 1 76 ? 1.799 0.042 23.119 1.00 91.00 76 ASN A C 1
ATOM 615 O O . ASN A 1 76 ? 2.710 -0.784 23.107 1.00 91.00 76 ASN A O 1
ATOM 619 N N . HIS A 1 77 ? 1.141 0.348 24.237 1.00 94.44 77 HIS A N 1
ATOM 620 C CA . HIS A 1 77 ? 1.427 -0.297 25.521 1.00 94.44 77 HIS A CA 1
ATOM 621 C C . HIS A 1 77 ? 1.002 -1.774 25.575 1.00 94.44 77 HIS A C 1
ATOM 623 O O . HIS A 1 77 ? 1.570 -2.545 26.342 1.00 94.44 77 HIS A O 1
ATOM 629 N N . SER A 1 78 ? 0.004 -2.181 24.783 1.00 95.88 78 SER A N 1
ATOM 630 C CA . SER A 1 78 ? -0.476 -3.565 24.721 1.00 95.88 78 SER A CA 1
ATOM 631 C C . SER A 1 78 ? -0.974 -3.904 23.321 1.00 95.88 78 SER A C 1
ATOM 633 O O . SER A 1 78 ? -1.958 -3.332 22.854 1.00 95.88 78 SER A O 1
ATOM 635 N N . VAL A 1 79 ? -0.315 -4.864 22.666 1.00 92.94 79 VAL A N 1
ATOM 636 C CA . VAL A 1 79 ? -0.696 -5.343 21.326 1.00 92.94 79 VAL A CA 1
ATOM 637 C C . VAL A 1 79 ? -2.106 -5.934 21.341 1.00 92.94 79 VAL A C 1
ATOM 639 O O . VAL A 1 79 ? -2.921 -5.619 20.481 1.00 92.94 79 VAL A O 1
ATOM 642 N N . GLU A 1 80 ? -2.423 -6.727 22.361 1.00 96.44 80 GLU A N 1
ATOM 643 C CA . GLU A 1 80 ? -3.714 -7.404 22.500 1.00 96.44 80 GLU A CA 1
ATOM 644 C C . GLU A 1 80 ? -4.864 -6.390 22.665 1.00 96.44 80 GLU A C 1
ATOM 646 O O . GLU A 1 80 ? -5.923 -6.513 22.039 1.00 96.44 80 GLU A O 1
ATOM 651 N N . CYS A 1 81 ? -4.639 -5.315 23.430 1.00 97.50 81 CYS A N 1
ATOM 652 C CA . CYS A 1 81 ? -5.598 -4.214 23.545 1.00 97.50 81 CYS A CA 1
ATOM 653 C C . CYS A 1 81 ? -5.746 -3.441 22.224 1.00 97.50 81 CYS A C 1
ATOM 655 O O . CYS A 1 81 ? -6.868 -3.182 21.783 1.00 97.50 81 CYS A O 1
ATOM 657 N N . SER A 1 82 ? -4.634 -3.141 21.543 1.00 96.25 82 SER A N 1
ATOM 658 C CA . SER A 1 82 ? -4.649 -2.489 20.227 1.00 96.25 82 SER A CA 1
ATOM 659 C C . SER A 1 82 ? -5.416 -3.305 19.185 1.00 96.25 82 SER A C 1
ATOM 661 O O . SER A 1 82 ? -6.174 -2.729 18.411 1.00 96.25 82 SER A O 1
ATOM 663 N N . ILE A 1 83 ? -5.294 -4.638 19.188 1.00 95.62 83 ILE A N 1
ATOM 664 C CA . ILE A 1 83 ? -6.060 -5.518 18.289 1.00 95.62 83 ILE A CA 1
ATOM 665 C C . ILE A 1 83 ? -7.566 -5.385 18.546 1.00 95.62 83 ILE A C 1
ATOM 667 O O . ILE A 1 83 ? -8.337 -5.289 17.592 1.00 95.62 83 ILE A O 1
ATOM 671 N N . ARG A 1 84 ? -8.007 -5.349 19.812 1.00 97.75 84 ARG A N 1
ATOM 672 C CA . ARG A 1 84 ? -9.426 -5.106 20.151 1.00 97.75 84 ARG A CA 1
ATOM 673 C C . ARG A 1 84 ? -9.888 -3.737 19.674 1.00 97.75 84 ARG A C 1
ATOM 675 O O . ARG A 1 84 ? -10.915 -3.654 19.009 1.00 97.75 84 ARG A O 1
ATOM 682 N N . CYS A 1 85 ? -9.089 -2.706 19.936 1.00 98.00 85 CYS A N 1
ATOM 683 C CA . CYS A 1 85 ? -9.365 -1.346 19.492 1.00 98.00 85 CYS A CA 1
ATOM 684 C C . CYS A 1 85 ? -9.543 -1.277 17.966 1.00 98.00 85 CYS A C 1
ATOM 686 O O . CYS A 1 85 ? -10.559 -0.786 17.481 1.00 98.00 85 CYS A O 1
ATOM 688 N N . ILE A 1 86 ? -8.612 -1.860 17.201 1.00 96.81 86 ILE A N 1
ATOM 689 C CA . ILE A 1 86 ? -8.679 -1.909 15.733 1.00 96.81 86 ILE A CA 1
ATOM 690 C C . ILE A 1 86 ? -9.915 -2.683 15.255 1.00 96.81 86 ILE A C 1
ATOM 692 O O . ILE A 1 86 ? -10.562 -2.252 14.303 1.00 96.81 86 ILE A O 1
ATOM 696 N N . LYS A 1 87 ? -10.291 -3.789 15.913 1.00 97.69 87 LYS A N 1
ATOM 697 C CA . LYS A 1 87 ? -11.522 -4.529 15.580 1.00 97.69 87 LYS A CA 1
ATOM 698 C C . LYS A 1 87 ? -12.771 -3.663 15.756 1.00 97.69 87 LYS A C 1
ATOM 700 O O . LYS A 1 87 ? -13.629 -3.672 14.877 1.00 97.69 87 LYS A O 1
ATOM 705 N N . THR A 1 88 ? -12.860 -2.899 16.842 1.00 98.00 88 THR A N 1
ATOM 706 C CA . THR A 1 88 ? -13.972 -1.965 17.070 1.00 98.00 88 THR A CA 1
ATOM 707 C C . THR A 1 88 ? -13.974 -0.834 16.045 1.00 98.00 88 THR A C 1
ATOM 709 O O . THR A 1 88 ? -15.000 -0.591 15.415 1.00 98.00 88 THR A O 1
ATOM 712 N N . LEU A 1 89 ? -12.824 -0.210 15.778 1.00 97.94 89 LEU A N 1
ATOM 713 C CA . LEU A 1 89 ? -12.703 0.828 14.746 1.00 97.94 89 LEU A CA 1
ATOM 714 C C . LEU A 1 89 ? -13.095 0.315 13.352 1.00 97.94 89 LEU A C 1
ATOM 716 O O . LEU A 1 89 ? -13.729 1.038 12.589 1.00 97.94 89 LEU A O 1
ATOM 720 N N . LEU A 1 90 ? -12.771 -0.938 13.023 1.00 97.25 90 LEU A N 1
ATOM 721 C CA . LEU A 1 90 ? -13.162 -1.548 11.754 1.00 97.25 90 LEU A CA 1
ATOM 722 C C . LEU A 1 90 ? -14.683 -1.731 11.651 1.00 97.25 90 LEU A C 1
ATOM 724 O O . LEU A 1 90 ? -15.255 -1.452 10.599 1.00 97.25 90 LEU A O 1
ATOM 728 N N . LYS A 1 91 ? -15.352 -2.159 12.731 1.00 98.06 91 LYS A N 1
ATOM 729 C CA . LYS A 1 91 ? -16.824 -2.219 12.770 1.00 98.06 91 LYS A CA 1
ATOM 730 C C . LYS A 1 91 ? -17.435 -0.830 12.560 1.00 98.06 91 LYS A C 1
ATOM 732 O O . LYS A 1 91 ? -18.347 -0.692 11.752 1.00 98.06 91 LYS A O 1
ATOM 737 N N . VAL A 1 92 ? -16.895 0.192 13.232 1.00 97.88 92 VAL A N 1
ATOM 738 C CA . VAL A 1 92 ? -17.330 1.594 13.088 1.00 97.88 92 VAL A CA 1
ATOM 739 C C . VAL A 1 92 ? -17.172 2.077 11.644 1.00 97.88 92 VAL A C 1
ATOM 741 O O . VAL A 1 92 ? -18.107 2.633 11.074 1.00 97.88 92 VAL A O 1
ATOM 744 N N . LEU A 1 93 ? -16.033 1.793 11.008 1.00 96.25 93 LEU A N 1
ATOM 745 C CA . LEU A 1 93 ? -15.777 2.172 9.617 1.00 96.25 93 LEU A CA 1
ATOM 746 C C . LEU A 1 93 ? -16.734 1.491 8.621 1.00 96.25 93 LEU A C 1
ATOM 748 O O . LEU A 1 93 ? -17.082 2.085 7.601 1.00 96.25 93 LEU A O 1
ATOM 752 N N . HIS A 1 94 ? -17.158 0.255 8.904 1.00 96.88 94 HIS A N 1
ATOM 753 C CA . HIS A 1 94 ? -18.123 -0.479 8.079 1.00 96.88 94 HIS A CA 1
ATOM 754 C C . HIS A 1 94 ? -19.581 -0.082 8.325 1.00 96.88 94 HIS A C 1
ATOM 756 O O . HIS A 1 94 ? -20.427 -0.385 7.488 1.00 96.88 94 HIS A O 1
ATOM 762 N N . TYR A 1 95 ? -19.880 0.578 9.443 1.00 96.81 95 TYR A N 1
ATOM 763 C CA . TYR A 1 95 ? -21.247 0.947 9.797 1.00 96.81 95 TYR A CA 1
ATOM 764 C C . TYR A 1 95 ? -21.805 2.049 8.899 1.00 96.81 95 TYR A C 1
ATOM 766 O O . TYR A 1 95 ? -22.906 1.920 8.369 1.00 96.81 95 TYR A O 1
ATOM 774 N N . HIS A 1 96 ? -21.040 3.123 8.697 1.00 95.75 96 HIS A N 1
ATOM 775 C CA . HIS A 1 96 ? -21.470 4.238 7.860 1.00 95.75 96 HIS A CA 1
ATOM 776 C C . HIS A 1 96 ? -20.284 4.924 7.177 1.00 95.75 96 HIS A C 1
ATOM 778 O O . HIS A 1 96 ? -19.217 5.097 7.766 1.00 95.75 96 HIS A O 1
ATOM 784 N N . THR A 1 97 ? -20.470 5.374 5.933 1.00 96.00 97 THR A N 1
ATOM 785 C CA . THR A 1 97 ? -19.383 5.946 5.117 1.00 96.00 97 THR A CA 1
ATOM 786 C C . THR A 1 97 ? -18.797 7.229 5.694 1.00 96.00 97 THR A C 1
ATOM 788 O O . THR A 1 97 ? -17.625 7.500 5.447 1.00 96.00 97 THR A O 1
ATOM 791 N N . ILE A 1 98 ? -19.572 7.970 6.498 1.00 96.50 98 ILE A N 1
ATOM 792 C CA . ILE A 1 98 ? -19.120 9.186 7.197 1.00 96.50 98 ILE A CA 1
ATOM 793 C C . ILE A 1 98 ? -17.864 8.936 8.041 1.00 96.50 98 ILE A C 1
ATOM 795 O O . ILE A 1 98 ? -17.013 9.812 8.157 1.00 96.50 98 ILE A O 1
ATOM 799 N N . TYR A 1 99 ? -17.689 7.721 8.577 1.00 97.12 99 TYR A N 1
ATOM 800 C CA . TYR A 1 99 ? -16.539 7.410 9.422 1.00 97.12 99 TYR A CA 1
ATOM 801 C C . TYR A 1 99 ? -15.210 7.393 8.662 1.00 97.12 99 TYR A C 1
ATOM 803 O O . TYR A 1 99 ? -14.162 7.488 9.295 1.00 97.12 99 TYR A O 1
ATOM 811 N N . LYS A 1 100 ? -15.225 7.348 7.322 1.00 95.50 100 LYS A N 1
ATOM 812 C CA . LYS A 1 100 ? -14.014 7.563 6.515 1.00 95.50 100 LYS A CA 1
ATOM 813 C C . LYS A 1 100 ? -13.461 8.973 6.719 1.00 95.50 100 LYS A C 1
ATOM 815 O O . LYS A 1 100 ? -12.257 9.127 6.924 1.00 95.50 100 LYS A O 1
ATOM 820 N N . ASP A 1 101 ? -14.342 9.969 6.702 1.00 96.94 101 ASP A N 1
ATOM 821 C CA . ASP A 1 101 ? -13.980 11.372 6.898 1.00 96.94 101 ASP A CA 1
ATOM 822 C C . ASP A 1 101 ? -13.684 11.642 8.374 1.00 96.94 101 ASP A C 1
ATOM 824 O O . ASP A 1 101 ? -12.627 12.182 8.692 1.00 96.94 101 ASP A O 1
ATOM 828 N N . VAL A 1 102 ? -14.511 11.122 9.290 1.00 97.69 102 VAL A N 1
ATOM 829 C CA . VAL A 1 102 ? -14.263 11.241 10.740 1.00 97.69 102 VAL A CA 1
ATOM 830 C C . VAL A 1 102 ? -12.895 10.670 11.114 1.00 97.69 102 VAL A C 1
ATOM 832 O O . VAL A 1 102 ? -12.142 11.315 11.834 1.00 97.69 102 VAL A O 1
ATOM 835 N N . PHE A 1 103 ? -12.518 9.485 10.615 1.00 97.50 103 PHE A N 1
ATOM 836 C CA . PHE A 1 103 ? -11.215 8.878 10.927 1.00 97.50 103 PHE A CA 1
ATOM 837 C C . PHE A 1 103 ? -10.041 9.697 10.385 1.00 97.50 103 PHE A C 1
ATOM 839 O O . PHE A 1 103 ? -8.950 9.672 10.963 1.00 97.50 103 PHE A O 1
ATOM 846 N N . ARG A 1 104 ? -10.246 10.423 9.285 1.00 95.81 104 ARG A N 1
ATOM 847 C CA . ARG A 1 104 ? -9.260 11.366 8.762 1.00 95.81 104 ARG A CA 1
ATOM 848 C C . ARG A 1 104 ? -9.158 12.597 9.665 1.00 95.81 104 ARG A C 1
ATOM 850 O O . ARG A 1 104 ? -8.048 12.962 10.036 1.00 95.81 104 ARG A O 1
ATOM 857 N N . GLU A 1 105 ? -10.286 13.181 10.058 1.00 96.31 105 GLU A N 1
ATOM 858 C CA . GLU A 1 105 ? -10.350 14.393 10.887 1.00 96.31 105 GLU A CA 1
ATOM 859 C C . GLU A 1 105 ? -9.795 14.188 12.301 1.00 96.31 105 GLU A C 1
ATOM 861 O O . GLU A 1 105 ? -9.046 15.023 12.801 1.00 96.31 105 GLU A O 1
ATOM 866 N N . VAL A 1 106 ? -10.095 13.052 12.935 1.00 96.25 106 VAL A N 1
ATOM 867 C CA . VAL A 1 106 ? -9.607 12.735 14.293 1.00 96.25 106 VAL A CA 1
ATOM 868 C C . VAL A 1 106 ? -8.174 12.179 14.316 1.00 96.25 106 VAL A C 1
ATOM 870 O O . VAL A 1 106 ? -7.683 11.762 15.367 1.00 96.25 106 VAL A O 1
ATOM 873 N N . GLY A 1 107 ? -7.499 12.127 13.162 1.00 94.81 107 GLY A N 1
ATOM 874 C CA . GLY A 1 107 ? -6.099 11.704 13.047 1.00 94.81 107 GLY A CA 1
ATOM 875 C C . GLY A 1 107 ? -5.861 10.192 13.138 1.00 94.81 107 GLY A C 1
ATOM 876 O O . GLY A 1 107 ? -4.714 9.756 13.252 1.00 94.81 107 GLY A O 1
ATOM 877 N N . LEU A 1 108 ? -6.902 9.354 13.058 1.00 96.25 108 LEU A N 1
ATOM 878 C CA . LEU A 1 108 ? -6.739 7.894 13.082 1.00 96.25 108 LEU A CA 1
ATOM 879 C C . LEU A 1 108 ? -5.921 7.397 11.887 1.00 96.25 108 LEU A C 1
ATOM 881 O O . LEU A 1 108 ? -5.056 6.541 12.066 1.00 96.25 108 LEU A O 1
ATOM 885 N N . LEU A 1 109 ? -6.137 7.952 10.690 1.00 93.75 109 LEU A N 1
ATOM 886 C CA . LEU A 1 109 ? -5.360 7.574 9.504 1.00 93.75 109 LEU A CA 1
ATOM 887 C C . LEU A 1 109 ? -3.858 7.857 9.687 1.00 93.75 109 LEU A C 1
ATOM 889 O O . LEU A 1 109 ? -3.029 7.004 9.373 1.00 93.75 109 LEU A O 1
ATOM 893 N N . GLU A 1 110 ? -3.503 9.007 10.261 1.00 94.25 110 GLU A N 1
ATOM 894 C CA . GLU A 1 110 ? -2.111 9.368 10.563 1.00 94.25 110 GLU A CA 1
ATOM 895 C C . GLU A 1 110 ? -1.480 8.396 11.575 1.00 94.25 110 GLU A C 1
ATOM 897 O O . GLU A 1 110 ? -0.339 7.947 11.408 1.00 94.25 110 GLU A O 1
ATOM 902 N N . VAL A 1 111 ? -2.239 8.005 12.604 1.00 95.44 111 VAL A N 1
ATOM 903 C CA . VAL A 1 111 ? -1.799 6.992 13.572 1.00 95.44 111 VAL A CA 1
ATOM 904 C C . VAL A 1 111 ? -1.563 5.643 12.888 1.00 95.44 111 VAL A C 1
ATOM 906 O O . VAL A 1 111 ? -0.536 5.014 13.150 1.00 95.44 111 VAL A O 1
ATOM 909 N N . MET A 1 112 ? -2.434 5.216 11.968 1.00 93.81 112 MET A N 1
ATOM 910 C CA . MET A 1 112 ? -2.232 3.971 11.212 1.00 93.81 112 MET A CA 1
ATOM 911 C C . MET A 1 112 ? -0.953 4.020 10.370 1.00 93.81 112 MET A C 1
ATOM 913 O O . MET A 1 112 ? -0.162 3.075 10.402 1.00 93.81 112 MET A O 1
ATOM 917 N N . VAL A 1 113 ? -0.692 5.135 9.681 1.00 93.62 113 VAL A N 1
ATOM 918 C CA . VAL A 1 113 ? 0.551 5.342 8.915 1.00 93.62 113 VAL A CA 1
ATOM 919 C C . VAL A 1 113 ? 1.778 5.302 9.831 1.00 93.62 113 VAL A C 1
ATOM 921 O O . VAL A 1 113 ? 2.787 4.674 9.499 1.00 93.62 113 VAL A O 1
ATOM 924 N N . THR A 1 114 ? 1.682 5.895 11.023 1.00 93.75 114 THR A N 1
ATOM 925 C CA . THR A 1 114 ? 2.742 5.837 12.042 1.00 93.75 114 THR A CA 1
ATOM 926 C C . THR A 1 114 ? 3.011 4.396 12.490 1.00 93.75 114 THR A C 1
ATOM 928 O O . THR A 1 114 ? 4.168 3.979 12.602 1.00 93.75 114 THR A O 1
ATOM 931 N N . CYS A 1 115 ? 1.962 3.598 12.702 1.00 91.88 115 CYS A N 1
ATOM 932 C CA . CYS A 1 115 ? 2.101 2.183 13.041 1.00 91.88 115 CYS A CA 1
ATOM 933 C C . CYS A 1 115 ? 2.742 1.374 11.905 1.00 91.88 115 CYS A C 1
ATOM 935 O O . CYS A 1 115 ? 3.625 0.561 12.182 1.00 91.88 115 CYS A O 1
ATOM 937 N N . LEU A 1 116 ? 2.365 1.629 10.647 1.00 92.00 116 LEU A N 1
ATOM 938 C CA . LEU A 1 116 ? 2.996 1.004 9.478 1.00 92.00 116 LEU A CA 1
ATOM 939 C C . LEU A 1 116 ? 4.485 1.346 9.391 1.00 92.00 116 LEU A C 1
ATOM 941 O O . LEU A 1 116 ? 5.297 0.463 9.123 1.00 92.00 116 LEU A O 1
ATOM 945 N N . HIS A 1 117 ? 4.861 2.597 9.666 1.00 91.50 117 HIS A N 1
ATOM 946 C CA . HIS A 1 117 ? 6.265 3.001 9.699 1.00 91.50 117 HIS A CA 1
ATOM 947 C C . HIS A 1 117 ? 7.056 2.234 10.768 1.00 91.50 117 HIS A C 1
ATOM 949 O O . HIS A 1 117 ? 8.088 1.642 10.453 1.00 91.50 117 HIS A O 1
ATOM 955 N N . ARG A 1 118 ? 6.541 2.168 12.005 1.00 89.62 118 ARG A N 1
ATOM 956 C CA . ARG A 1 118 ? 7.163 1.394 13.096 1.00 89.62 118 ARG A CA 1
ATOM 957 C C . ARG A 1 118 ? 7.270 -0.097 12.761 1.00 89.62 118 ARG A C 1
ATOM 959 O O . ARG A 1 118 ? 8.220 -0.765 13.158 1.00 89.62 118 ARG A O 1
ATOM 966 N N . TYR A 1 119 ? 6.297 -0.636 12.035 1.00 86.75 119 TYR A N 1
ATOM 967 C CA . TYR A 1 119 ? 6.351 -2.027 11.607 1.00 86.75 119 TYR A CA 1
ATOM 968 C C . TYR A 1 119 ? 7.395 -2.250 10.503 1.00 86.75 119 TYR A C 1
ATOM 970 O O . TYR A 1 119 ? 8.143 -3.225 10.544 1.00 86.75 119 TYR A O 1
ATOM 978 N N . ALA A 1 120 ? 7.518 -1.315 9.558 1.00 87.62 120 ALA A N 1
ATOM 979 C CA . ALA A 1 120 ? 8.557 -1.350 8.532 1.00 87.62 120 ALA A CA 1
ATOM 980 C C . ALA A 1 120 ? 9.970 -1.297 9.136 1.00 87.62 120 ALA A C 1
ATOM 982 O O . ALA A 1 120 ? 10.866 -1.980 8.639 1.00 87.62 120 ALA A O 1
ATOM 983 N N . THR A 1 121 ? 10.181 -0.515 10.203 1.00 89.56 121 THR A N 1
ATOM 984 C CA . THR A 1 121 ? 11.464 -0.495 10.927 1.00 89.56 121 THR A CA 1
ATOM 985 C C . THR A 1 121 ? 11.723 -1.815 11.646 1.00 89.56 121 THR A C 1
ATOM 987 O O . THR A 1 121 ? 12.819 -2.348 11.527 1.00 89.56 121 THR A O 1
ATOM 990 N N . LEU A 1 122 ? 10.711 -2.401 12.294 1.00 87.44 122 LEU A N 1
ATOM 991 C CA . LEU A 1 122 ? 10.841 -3.709 12.943 1.00 87.44 122 LEU A CA 1
ATOM 992 C C . LEU A 1 122 ? 11.233 -4.806 11.938 1.00 87.44 122 LEU A C 1
ATOM 994 O O . LEU A 1 122 ? 12.158 -5.571 12.185 1.00 87.44 122 LEU A O 1
ATOM 998 N N . LEU A 1 123 ? 10.584 -4.863 10.770 1.00 87.00 123 LEU A N 1
ATOM 999 C CA . LEU A 1 123 ? 10.897 -5.867 9.743 1.00 87.00 123 LEU A CA 1
ATOM 1000 C C . LEU A 1 123 ? 12.332 -5.771 9.198 1.00 87.00 123 LEU A C 1
ATOM 1002 O O . LEU A 1 123 ? 12.862 -6.775 8.715 1.00 87.00 123 LEU A O 1
ATOM 10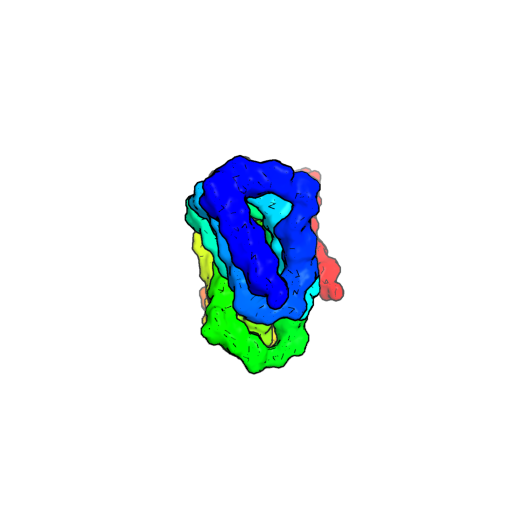06 N N . LYS A 1 124 ? 12.968 -4.593 9.274 1.00 86.12 124 LYS A N 1
ATOM 1007 C CA . LYS A 1 124 ? 14.392 -4.436 8.934 1.00 86.12 124 LYS A CA 1
ATOM 1008 C C . LYS A 1 124 ? 15.295 -5.166 9.925 1.00 86.12 124 LYS A C 1
ATOM 1010 O O . LYS A 1 124 ? 16.287 -5.749 9.504 1.00 86.12 124 LYS A O 1
ATOM 1015 N N . GLU A 1 125 ? 14.941 -5.142 11.207 1.00 86.38 125 GLU A N 1
ATOM 1016 C CA . GLU A 1 125 ? 15.716 -5.739 12.304 1.00 86.38 125 GLU A CA 1
ATOM 1017 C C . GLU A 1 125 ? 15.467 -7.249 12.452 1.00 86.38 125 GLU A C 1
ATOM 1019 O O . GLU A 1 125 ? 16.326 -7.986 12.934 1.00 86.38 125 GLU A O 1
ATOM 1024 N N . VAL A 1 126 ? 14.295 -7.722 12.023 1.00 82.44 126 VAL A N 1
ATOM 1025 C CA . VAL A 1 126 ? 13.878 -9.123 12.142 1.00 82.44 126 VAL A CA 1
ATOM 1026 C C . VAL A 1 126 ? 14.606 -10.023 11.131 1.00 82.44 126 VAL A C 1
ATOM 1028 O O . VAL A 1 126 ? 14.738 -9.689 9.948 1.00 82.44 126 VAL A O 1
ATOM 1031 N N . GLN A 1 127 ? 15.048 -11.195 11.607 1.00 78.88 127 GLN A N 1
ATOM 1032 C CA . GLN A 1 127 ? 15.643 -12.259 10.786 1.00 78.88 127 GLN A CA 1
ATOM 1033 C C . GLN A 1 127 ? 14.636 -12.832 9.771 1.00 78.88 127 GLN A C 1
ATOM 1035 O O . GLN A 1 127 ? 13.435 -12.590 9.864 1.00 78.88 127 GLN A O 1
ATOM 1040 N N . ASN A 1 128 ? 15.115 -13.613 8.797 1.00 78.25 128 ASN A N 1
ATOM 1041 C CA . ASN A 1 128 ? 14.266 -14.146 7.722 1.00 78.25 128 ASN A CA 1
ATOM 1042 C C . ASN A 1 128 ? 13.028 -14.903 8.239 1.00 78.25 128 ASN A C 1
ATOM 1044 O O . ASN A 1 128 ? 11.943 -14.663 7.718 1.00 78.25 128 ASN A O 1
ATOM 1048 N N . ASP A 1 129 ? 13.154 -15.686 9.312 1.00 79.62 129 ASP A N 1
ATOM 1049 C CA . ASP A 1 129 ? 12.048 -16.458 9.899 1.00 79.62 129 ASP A CA 1
ATOM 1050 C C . ASP A 1 129 ? 10.839 -15.581 10.262 1.00 79.62 129 ASP A C 1
ATOM 1052 O O . ASP A 1 129 ? 9.693 -15.928 9.985 1.00 79.62 129 ASP A O 1
ATOM 1056 N N . GLY A 1 130 ? 11.068 -14.386 10.815 1.00 81.81 130 GLY A N 1
ATOM 1057 C CA . GLY A 1 130 ? 9.965 -13.483 11.151 1.00 81.81 130 GLY A CA 1
ATOM 1058 C C . GLY A 1 130 ? 9.324 -12.817 9.928 1.00 81.81 130 GLY A C 1
ATOM 1059 O O . GLY A 1 130 ? 8.157 -12.424 9.982 1.00 81.81 130 GLY A O 1
ATOM 1060 N N . ARG A 1 131 ? 10.043 -12.724 8.803 1.00 87.19 131 ARG A N 1
ATOM 1061 C CA . ARG A 1 131 ? 9.480 -12.253 7.524 1.00 87.19 131 ARG A CA 1
ATOM 1062 C C . ARG A 1 131 ? 8.615 -13.331 6.873 1.00 87.19 131 ARG A C 1
ATOM 1064 O O . ARG A 1 131 ? 7.617 -12.996 6.241 1.00 87.19 131 ARG A O 1
ATOM 1071 N N . ASP A 1 132 ? 8.957 -14.599 7.068 1.00 87.88 132 ASP A N 1
ATOM 1072 C CA . ASP A 1 132 ? 8.164 -15.724 6.572 1.00 87.88 132 ASP A CA 1
ATOM 1073 C C . ASP A 1 132 ? 6.858 -15.866 7.363 1.00 87.88 132 ASP A C 1
ATOM 1075 O O . ASP A 1 132 ? 5.788 -15.901 6.756 1.00 87.88 132 ASP A O 1
ATOM 1079 N N . VAL A 1 133 ? 6.901 -15.740 8.696 1.00 89.56 133 VAL A N 1
ATOM 1080 C CA . VAL A 1 133 ? 5.679 -15.657 9.524 1.00 89.56 133 VAL A CA 1
ATOM 1081 C C . VAL A 1 133 ? 4.778 -14.498 9.075 1.00 89.56 133 VAL A C 1
ATOM 1083 O O . VAL A 1 133 ? 3.556 -14.645 8.990 1.00 89.56 133 VAL A O 1
ATOM 1086 N N . PHE A 1 134 ? 5.354 -13.340 8.724 1.00 91.25 134 PHE A N 1
ATOM 1087 C CA . PHE A 1 134 ? 4.574 -12.214 8.203 1.00 91.25 134 PHE A CA 1
ATOM 1088 C C . PHE A 1 134 ? 3.858 -12.548 6.885 1.00 91.25 134 PHE A C 1
ATOM 1090 O O . PHE A 1 134 ? 2.711 -12.133 6.690 1.00 91.25 134 PHE A O 1
ATOM 1097 N N . ARG A 1 135 ? 4.496 -13.311 5.989 1.00 92.75 135 ARG A N 1
ATOM 1098 C CA . ARG A 1 135 ? 3.863 -13.791 4.750 1.00 92.75 135 ARG A CA 1
ATOM 1099 C C . ARG A 1 135 ? 2.733 -14.767 5.034 1.00 92.75 135 ARG A C 1
ATOM 1101 O O . ARG A 1 135 ? 1.647 -14.587 4.487 1.00 92.75 135 ARG A O 1
ATOM 1108 N N . GLU A 1 136 ? 2.967 -15.741 5.907 1.00 90.88 136 GLU A N 1
ATOM 1109 C CA . GLU A 1 136 ? 1.979 -16.758 6.291 1.00 90.88 136 GLU A CA 1
ATOM 1110 C C . GLU A 1 136 ? 0.723 -16.135 6.910 1.00 90.88 136 GLU A C 1
ATOM 1112 O O . GLU A 1 136 ? -0.395 -16.568 6.637 1.00 90.88 136 GLU A O 1
ATOM 1117 N N . CYS A 1 137 ? 0.888 -15.044 7.660 1.00 91.12 137 CYS A N 1
ATOM 1118 C CA . CYS A 1 137 ? -0.225 -14.279 8.224 1.00 91.12 137 CYS A CA 1
ATOM 1119 C C . CYS A 1 137 ? -0.952 -13.384 7.196 1.00 91.12 137 CYS A C 1
ATOM 1121 O O . CYS A 1 137 ? -1.829 -12.605 7.571 1.00 91.12 137 CYS A O 1
ATOM 1123 N N . GLY A 1 138 ? -0.584 -13.433 5.910 1.00 92.88 138 GLY A N 1
ATOM 1124 C CA . GLY A 1 138 ? -1.157 -12.601 4.846 1.00 92.88 138 GLY A CA 1
ATOM 1125 C C . GLY A 1 138 ? -0.632 -11.160 4.810 1.00 92.88 138 GLY A C 1
ATOM 1126 O O . GLY A 1 138 ? -1.123 -10.341 4.029 1.00 92.88 138 GLY A O 1
ATOM 1127 N N . GLY A 1 139 ? 0.384 -10.839 5.614 1.00 93.62 139 GLY A N 1
ATOM 1128 C CA . GLY A 1 139 ? 0.934 -9.493 5.745 1.00 93.62 139 GLY A CA 1
ATOM 1129 C C . GLY A 1 139 ? 1.507 -8.938 4.440 1.00 93.62 139 GLY A C 1
ATOM 1130 O O . GLY A 1 139 ? 1.297 -7.766 4.126 1.00 93.62 139 GLY A O 1
ATOM 1131 N N . ALA A 1 140 ? 2.154 -9.786 3.635 1.00 94.19 140 ALA A N 1
ATOM 1132 C CA . ALA A 1 140 ? 2.675 -9.400 2.323 1.00 94.19 140 ALA A CA 1
ATOM 1133 C C . ALA A 1 140 ? 1.561 -8.919 1.385 1.00 94.19 140 ALA A C 1
ATOM 1135 O O . ALA A 1 140 ? 1.651 -7.833 0.813 1.00 94.19 140 ALA A O 1
ATOM 1136 N N . ARG A 1 141 ? 0.460 -9.676 1.293 1.00 95.62 141 ARG A N 1
ATOM 1137 C CA . ARG A 1 141 ? -0.706 -9.305 0.477 1.00 95.62 141 ARG A CA 1
ATOM 1138 C C . ARG A 1 141 ? -1.300 -7.972 0.928 1.00 95.62 141 ARG A C 1
ATOM 1140 O O . ARG A 1 141 ? -1.621 -7.134 0.088 1.00 95.62 141 ARG A O 1
ATOM 1147 N N . CYS A 1 142 ? -1.411 -7.757 2.239 1.00 95.25 142 CYS A N 1
ATOM 1148 C CA . CYS A 1 142 ? -1.856 -6.479 2.790 1.00 95.25 142 CYS A CA 1
ATOM 1149 C C . CYS A 1 142 ? -0.910 -5.334 2.398 1.00 95.25 142 CYS A C 1
ATOM 1151 O O . CYS A 1 142 ? -1.381 -4.295 1.942 1.00 95.25 142 CYS A O 1
ATOM 1153 N N . ALA A 1 143 ? 0.408 -5.527 2.520 1.00 96.44 143 ALA A N 1
ATOM 1154 C CA . ALA A 1 143 ? 1.403 -4.521 2.151 1.00 96.44 143 ALA A CA 1
ATOM 1155 C C . ALA A 1 143 ? 1.314 -4.139 0.666 1.00 96.44 143 ALA A C 1
ATOM 1157 O O . ALA A 1 143 ? 1.247 -2.951 0.353 1.00 96.44 143 ALA A O 1
ATOM 1158 N N . HIS A 1 144 ? 1.225 -5.118 -0.239 1.00 97.25 144 HIS A N 1
ATOM 1159 C CA . HIS A 1 144 ? 1.063 -4.866 -1.678 1.00 97.25 144 HIS A CA 1
ATOM 1160 C C . HIS A 1 144 ? -0.233 -4.111 -1.990 1.00 97.25 144 HIS A C 1
ATOM 1162 O O . HIS A 1 144 ? -0.204 -3.117 -2.713 1.00 97.25 144 HIS A O 1
ATOM 1168 N N . ASN A 1 145 ? -1.355 -4.514 -1.388 1.00 96.88 145 ASN A N 1
ATOM 1169 C CA . ASN A 1 145 ? -2.651 -3.861 -1.596 1.00 96.88 145 ASN A CA 1
ATOM 1170 C C . ASN A 1 145 ? -2.697 -2.413 -1.083 1.00 96.88 145 ASN A C 1
ATOM 1172 O O . ASN A 1 145 ? -3.561 -1.652 -1.510 1.00 96.88 145 ASN A O 1
ATOM 1176 N N . MET A 1 146 ? -1.785 -2.020 -0.189 1.00 97.44 146 MET A N 1
ATOM 1177 C CA . MET A 1 146 ? -1.678 -0.644 0.302 1.00 97.44 146 MET A CA 1
ATOM 1178 C C . MET A 1 146 ? -0.884 0.280 -0.637 1.00 97.44 146 MET A C 1
ATOM 1180 O O . MET A 1 146 ? -1.082 1.491 -0.603 1.00 97.44 146 MET A O 1
ATOM 1184 N N . VAL A 1 147 ? -0.022 -0.258 -1.510 1.00 98.25 147 VAL A N 1
ATOM 1185 C CA . VAL A 1 147 ? 0.851 0.530 -2.408 1.00 98.25 147 VAL A CA 1
ATOM 1186 C C . VAL A 1 147 ? 0.100 1.545 -3.298 1.00 98.25 147 VAL A C 1
ATOM 1188 O O . VAL A 1 147 ? 0.619 2.650 -3.490 1.00 98.25 147 VAL A O 1
ATOM 1191 N N . PRO A 1 148 ? -1.104 1.265 -3.837 1.00 97.69 148 PRO A N 1
ATOM 1192 C CA . PRO A 1 148 ? -1.823 2.245 -4.652 1.00 97.69 148 PRO A CA 1
ATOM 1193 C C . PRO A 1 148 ? -2.187 3.533 -3.890 1.00 97.69 148 PRO A C 1
ATOM 1195 O O . PRO A 1 148 ? -2.228 4.607 -4.495 1.00 97.69 148 PRO A O 1
ATOM 1198 N N . TYR A 1 149 ? -2.380 3.460 -2.569 1.00 96.00 149 TYR A N 1
ATOM 1199 C CA . TYR A 1 149 ? -2.866 4.567 -1.741 1.00 96.00 149 TYR A CA 1
ATOM 1200 C C . TYR A 1 149 ? -1.729 5.487 -1.290 1.00 96.00 149 TYR A C 1
ATOM 1202 O O . TYR A 1 149 ? -0.831 5.068 -0.561 1.00 96.00 149 TYR A O 1
ATOM 1210 N N . LEU A 1 150 ? -1.773 6.752 -1.714 1.00 94.94 150 LEU A N 1
ATOM 1211 C CA . LEU A 1 150 ? -0.698 7.729 -1.511 1.00 94.94 150 LEU A CA 1
ATOM 1212 C C . LEU A 1 150 ? -0.334 7.913 -0.031 1.00 94.94 150 LEU A C 1
ATOM 1214 O O . LEU A 1 150 ? 0.847 7.967 0.307 1.00 94.94 150 LEU A O 1
ATOM 1218 N N . GLU A 1 151 ? -1.334 7.936 0.846 1.00 92.50 151 GLU A N 1
ATOM 1219 C CA . GLU A 1 151 ? -1.208 8.249 2.271 1.00 92.50 151 GLU A CA 1
ATOM 1220 C C . GLU A 1 151 ? -0.305 7.266 3.030 1.00 92.50 151 GLU A C 1
ATOM 1222 O O . GLU A 1 151 ? 0.310 7.635 4.027 1.00 92.50 151 GLU A O 1
ATOM 1227 N N . CYS A 1 152 ? -0.203 6.020 2.557 1.00 94.25 152 CYS A N 1
ATOM 1228 C CA . CYS A 1 152 ? 0.600 4.966 3.186 1.00 94.25 152 CYS A CA 1
ATOM 1229 C C . CYS A 1 152 ? 1.593 4.287 2.231 1.00 94.25 152 CYS A C 1
ATOM 1231 O O . CYS A 1 152 ? 2.329 3.383 2.643 1.00 94.25 152 CYS A O 1
ATOM 1233 N N . ARG A 1 153 ? 1.649 4.723 0.963 1.00 97.69 153 ARG A N 1
ATOM 1234 C CA . ARG A 1 153 ? 2.456 4.108 -0.102 1.00 97.69 153 ARG A CA 1
ATOM 1235 C C . ARG A 1 153 ? 3.913 3.944 0.301 1.00 97.69 153 ARG A C 1
ATOM 1237 O O . ARG A 1 153 ? 4.488 2.885 0.082 1.00 97.69 153 ARG A O 1
ATOM 1244 N N . GLN A 1 154 ? 4.518 4.970 0.897 1.00 96.62 154 GLN A N 1
ATOM 1245 C CA . GLN A 1 154 ? 5.937 4.940 1.256 1.00 96.62 154 GLN A CA 1
ATOM 1246 C C . GLN A 1 154 ? 6.239 3.880 2.328 1.00 96.62 154 GLN A C 1
ATOM 1248 O O . GLN A 1 154 ? 7.240 3.163 2.242 1.00 96.62 154 GLN A O 1
ATOM 1253 N N . GLN A 1 155 ? 5.372 3.757 3.332 1.00 96.25 155 GLN A N 1
ATOM 1254 C CA . GLN A 1 155 ? 5.502 2.783 4.415 1.00 96.25 155 GLN A CA 1
ATOM 1255 C C . GLN A 1 155 ? 5.229 1.368 3.895 1.00 96.25 155 GLN A C 1
ATOM 1257 O O . GLN A 1 155 ? 6.002 0.456 4.186 1.00 96.25 155 GLN A O 1
ATOM 1262 N N . ALA A 1 156 ? 4.202 1.200 3.057 1.00 97.81 156 ALA A N 1
ATOM 1263 C CA . ALA A 1 156 ? 3.901 -0.061 2.385 1.00 97.81 156 ALA A CA 1
ATOM 1264 C C . ALA A 1 156 ? 5.070 -0.526 1.502 1.00 97.81 156 ALA A C 1
ATOM 1266 O O . ALA A 1 156 ? 5.533 -1.657 1.634 1.00 97.81 156 ALA A O 1
ATOM 1267 N N . LEU A 1 157 ? 5.628 0.365 0.675 1.00 98.12 157 LEU A N 1
ATOM 1268 C CA . LEU A 1 157 ? 6.813 0.074 -0.135 1.00 98.12 157 LEU A CA 1
ATOM 1269 C C . LEU A 1 157 ? 8.023 -0.277 0.734 1.00 98.12 157 LEU A C 1
ATOM 1271 O O . LEU A 1 157 ? 8.749 -1.202 0.390 1.00 98.12 157 LEU A O 1
ATOM 1275 N N . SER A 1 158 ? 8.222 0.392 1.873 1.00 96.75 158 SER A N 1
ATOM 1276 C CA . SER A 1 158 ? 9.316 0.063 2.801 1.00 96.75 158 SER A CA 1
ATOM 1277 C C . SER A 1 158 ? 9.186 -1.354 3.374 1.00 96.75 158 SER A C 1
ATOM 1279 O O . SER A 1 158 ? 10.196 -2.038 3.531 1.00 96.75 158 SER A O 1
ATOM 1281 N N . ILE A 1 159 ? 7.960 -1.816 3.649 1.00 96.69 159 ILE A N 1
ATOM 1282 C CA . ILE A 1 159 ? 7.682 -3.206 4.048 1.00 96.69 159 ILE A CA 1
ATOM 1283 C C . ILE A 1 159 ? 7.984 -4.155 2.885 1.00 96.69 159 ILE A C 1
ATOM 1285 O O . ILE A 1 159 ? 8.754 -5.099 3.054 1.00 96.69 159 ILE A O 1
ATOM 1289 N N . VAL A 1 160 ? 7.446 -3.875 1.693 1.00 97.31 160 VAL A N 1
ATOM 1290 C CA . VAL A 1 160 ? 7.661 -4.706 0.496 1.00 97.31 160 VAL A CA 1
ATOM 1291 C C . VAL A 1 160 ? 9.151 -4.837 0.166 1.00 97.31 160 VAL A C 1
ATOM 1293 O O . VAL A 1 160 ? 9.599 -5.928 -0.170 1.00 97.31 160 VAL A O 1
ATOM 1296 N N . GLN A 1 161 ? 9.956 -3.784 0.339 1.00 96.38 161 GLN A N 1
ATOM 1297 C CA . GLN A 1 161 ? 11.414 -3.860 0.173 1.00 96.38 161 GLN A CA 1
ATOM 1298 C C . GLN A 1 161 ? 12.048 -4.919 1.079 1.00 96.38 161 GLN A C 1
ATOM 1300 O O . GLN A 1 161 ? 12.901 -5.677 0.622 1.00 96.38 161 GLN A O 1
ATOM 1305 N N . GLN A 1 162 ? 11.630 -5.004 2.348 1.00 94.81 162 GLN A N 1
ATOM 1306 C CA . GLN A 1 162 ? 12.162 -6.008 3.275 1.00 94.81 162 GLN A CA 1
ATOM 1307 C C . GLN A 1 162 ? 11.780 -7.431 2.873 1.00 94.81 162 GLN A C 1
ATOM 1309 O O . GLN A 1 162 ? 12.576 -8.352 3.062 1.00 94.81 162 GLN A O 1
ATOM 1314 N N . LEU A 1 163 ? 10.598 -7.604 2.284 1.00 95.06 163 LEU A N 1
ATOM 1315 C CA . LEU A 1 163 ? 10.164 -8.890 1.746 1.00 95.06 163 LEU A CA 1
ATOM 1316 C C . LEU A 1 163 ? 10.962 -9.266 0.494 1.00 95.06 163 LEU A C 1
ATOM 1318 O O . LEU A 1 163 ? 11.490 -10.368 0.397 1.00 95.06 163 LEU A O 1
ATOM 1322 N N . VAL A 1 164 ? 11.164 -8.327 -0.428 1.00 96.06 164 VAL A N 1
ATOM 1323 C CA . VAL A 1 164 ? 11.975 -8.567 -1.630 1.00 96.06 164 VAL A CA 1
ATOM 1324 C C . VAL A 1 164 ? 13.431 -8.917 -1.285 1.00 96.06 164 VAL A C 1
ATOM 1326 O O . VAL A 1 164 ? 14.062 -9.710 -1.984 1.00 96.06 164 VAL A O 1
ATOM 1329 N N . LEU A 1 165 ? 13.974 -8.354 -0.202 1.00 93.75 165 LEU A N 1
ATOM 1330 C CA . LEU A 1 165 ? 15.330 -8.647 0.274 1.00 93.75 165 LEU A CA 1
ATOM 1331 C C . LEU A 1 165 ? 15.459 -10.001 1.001 1.00 93.75 165 LEU A C 1
ATOM 1333 O O . LEU A 1 165 ? 16.584 -10.457 1.218 1.00 93.75 165 LEU A O 1
ATOM 1337 N N . SER A 1 166 ? 14.354 -10.649 1.381 1.00 92.00 166 SER A N 1
ATOM 1338 C CA . SER A 1 166 ? 14.369 -11.917 2.121 1.00 92.00 166 SER A CA 1
ATOM 1339 C C . SER A 1 166 ? 14.238 -13.149 1.216 1.00 92.00 166 SER A C 1
ATOM 1341 O O . SER A 1 166 ? 14.282 -13.076 -0.016 1.00 92.00 166 SER A O 1
ATOM 1343 N N . ASN A 1 167 ? 14.131 -14.328 1.834 1.00 86.44 167 ASN A N 1
ATOM 1344 C CA . ASN A 1 167 ? 13.779 -15.551 1.120 1.00 86.44 167 ASN A CA 1
ATOM 1345 C C . ASN A 1 167 ? 12.362 -15.457 0.543 1.00 86.44 167 ASN A C 1
ATOM 1347 O O . ASN A 1 167 ? 11.488 -14.878 1.173 1.00 86.44 167 ASN A O 1
ATOM 1351 N N . GLY A 1 168 ? 12.155 -15.957 -0.682 1.00 84.88 168 GLY A N 1
ATOM 1352 C CA . GLY A 1 168 ? 10.871 -15.832 -1.388 1.00 84.88 168 GLY A CA 1
ATOM 1353 C C . GLY A 1 168 ? 10.598 -14.460 -2.024 1.00 84.88 168 GLY A C 1
ATOM 1354 O O . GLY A 1 168 ? 9.493 -14.227 -2.497 1.00 84.88 168 GLY A O 1
ATOM 1355 N N . GLY A 1 169 ? 11.586 -13.557 -2.077 1.00 92.75 169 GLY A N 1
ATOM 1356 C CA . GLY A 1 169 ? 11.420 -12.215 -2.653 1.00 92.75 169 GLY A CA 1
ATOM 1357 C C . GLY A 1 169 ? 11.007 -12.169 -4.135 1.00 92.75 169 GLY A C 1
ATOM 1358 O O . GLY A 1 169 ? 10.616 -11.107 -4.618 1.00 92.75 169 GLY A O 1
ATOM 1359 N N . ASP A 1 170 ? 11.080 -13.293 -4.851 1.00 96.06 170 ASP A N 1
ATOM 1360 C CA . ASP A 1 170 ? 10.644 -13.462 -6.239 1.00 96.06 170 ASP A CA 1
ATOM 1361 C C . ASP A 1 170 ? 9.146 -13.154 -6.393 1.00 96.06 170 ASP A C 1
ATOM 1363 O O . ASP A 1 170 ? 8.775 -12.319 -7.222 1.00 96.06 170 ASP A O 1
ATOM 1367 N N . ASP A 1 171 ? 8.300 -13.726 -5.535 1.00 95.94 171 ASP A N 1
ATOM 1368 C CA . ASP A 1 171 ? 6.849 -13.511 -5.585 1.00 95.94 171 ASP A CA 1
ATOM 1369 C C . ASP A 1 171 ? 6.483 -12.066 -5.226 1.00 95.94 171 ASP A C 1
ATOM 1371 O O . ASP A 1 171 ? 5.633 -11.445 -5.870 1.00 95.94 171 ASP A O 1
ATOM 1375 N N . ASP A 1 172 ? 7.165 -11.491 -4.232 1.00 97.31 172 ASP A N 1
ATOM 1376 C CA . ASP A 1 172 ? 6.938 -10.112 -3.797 1.00 97.31 172 ASP A CA 1
ATOM 1377 C C . ASP A 1 172 ? 7.359 -9.098 -4.865 1.00 97.31 172 ASP A C 1
ATOM 1379 O O . ASP A 1 172 ? 6.627 -8.146 -5.149 1.00 97.31 172 ASP A O 1
ATOM 1383 N N . MET A 1 173 ? 8.518 -9.305 -5.497 1.00 98.31 173 MET A N 1
ATOM 1384 C CA . MET A 1 173 ? 8.976 -8.437 -6.579 1.00 98.31 173 MET A CA 1
ATOM 1385 C C . MET A 1 173 ? 8.065 -8.566 -7.803 1.00 98.31 173 MET A C 1
ATOM 1387 O O . MET A 1 173 ? 7.699 -7.550 -8.398 1.00 98.31 173 MET A O 1
ATOM 1391 N N . GLY A 1 174 ? 7.674 -9.794 -8.160 1.00 98.19 174 GLY A N 1
ATOM 1392 C CA . GLY A 1 174 ? 6.741 -10.058 -9.254 1.00 98.19 174 GLY A CA 1
ATOM 1393 C C . GLY A 1 174 ? 5.380 -9.397 -9.026 1.00 98.19 174 GLY A C 1
ATOM 1394 O O . GLY A 1 174 ? 4.871 -8.717 -9.918 1.00 98.19 174 GLY A O 1
ATOM 1395 N N . THR A 1 175 ? 4.833 -9.506 -7.813 1.00 98.06 175 THR A N 1
ATOM 1396 C CA . THR A 1 175 ? 3.567 -8.861 -7.423 1.00 98.06 175 THR A CA 1
ATOM 1397 C C . THR A 1 175 ? 3.656 -7.340 -7.538 1.00 98.06 175 THR A C 1
ATOM 1399 O O . THR A 1 175 ? 2.768 -6.711 -8.116 1.00 98.06 175 THR A O 1
ATOM 1402 N N . LEU A 1 176 ? 4.750 -6.739 -7.058 1.00 98.50 176 LEU A N 1
ATOM 1403 C CA . LEU A 1 176 ? 4.962 -5.292 -7.130 1.00 98.50 176 LEU A CA 1
ATOM 1404 C C . LEU A 1 176 ? 5.074 -4.788 -8.583 1.00 98.50 176 LEU A C 1
ATOM 1406 O O . LEU A 1 176 ? 4.503 -3.750 -8.932 1.00 98.50 176 LEU A O 1
ATOM 1410 N N . LEU A 1 177 ? 5.782 -5.527 -9.442 1.00 98.56 177 LEU A N 1
ATOM 1411 C CA . LEU A 1 177 ? 5.894 -5.225 -10.873 1.00 98.56 177 LEU A CA 1
ATOM 1412 C C . LEU A 1 177 ? 4.548 -5.371 -11.598 1.00 98.56 177 LEU A C 1
ATOM 1414 O O . LEU A 1 177 ? 4.180 -4.497 -12.385 1.00 98.56 177 LEU A O 1
ATOM 1418 N N . GLY A 1 178 ? 3.790 -6.426 -11.290 1.00 98.31 178 GLY A N 1
ATOM 1419 C CA . GLY A 1 178 ? 2.441 -6.637 -11.814 1.00 98.31 178 GLY A CA 1
ATOM 1420 C C . GLY A 1 178 ? 1.483 -5.509 -11.420 1.00 98.31 178 GLY A C 1
ATOM 1421 O O . GLY A 1 178 ? 0.786 -4.958 -12.274 1.00 98.31 178 GLY A O 1
ATOM 1422 N N . LEU A 1 179 ? 1.514 -5.077 -10.155 1.00 98.19 179 LEU A N 1
ATOM 1423 C CA . LEU A 1 179 ? 0.746 -3.925 -9.672 1.00 98.19 179 LEU A CA 1
ATOM 1424 C C . LEU A 1 179 ? 1.073 -2.663 -10.480 1.00 98.19 179 LEU A C 1
ATOM 1426 O O . LEU A 1 179 ? 0.171 -1.992 -10.979 1.00 98.19 179 LEU A O 1
ATOM 1430 N N . MET A 1 180 ? 2.358 -2.365 -10.676 1.00 98.25 180 MET A N 1
ATOM 1431 C CA . MET A 1 180 ? 2.788 -1.213 -11.475 1.00 98.25 180 MET A CA 1
ATOM 1432 C C . MET A 1 180 ? 2.320 -1.293 -12.935 1.00 98.25 180 MET A C 1
ATOM 1434 O O . MET A 1 180 ? 1.979 -0.265 -13.529 1.00 98.25 180 MET A O 1
ATOM 1438 N N . HIS A 1 181 ? 2.322 -2.490 -13.521 1.00 97.50 181 HIS A N 1
ATOM 1439 C CA . HIS A 1 181 ? 1.898 -2.717 -14.900 1.00 97.50 181 HIS A CA 1
ATOM 1440 C C . HIS A 1 181 ? 0.392 -2.520 -15.089 1.00 97.50 181 HIS A C 1
ATOM 1442 O O . HIS A 1 181 ? -0.016 -1.872 -16.047 1.00 97.50 181 HIS A O 1
ATOM 1448 N N . THR A 1 182 ? -0.417 -3.017 -14.151 1.00 97.19 182 THR A N 1
ATOM 1449 C CA . THR A 1 182 ? -1.885 -2.872 -14.186 1.00 97.19 182 THR A CA 1
ATOM 1450 C C . THR A 1 182 ? -2.371 -1.451 -13.890 1.00 97.19 182 THR A C 1
ATOM 1452 O O . THR A 1 182 ? -3.491 -1.099 -14.254 1.00 97.19 182 THR A O 1
ATOM 1455 N N . ALA A 1 183 ? -1.542 -0.615 -13.256 1.00 97.75 183 ALA A N 1
ATOM 1456 C CA . ALA A 1 183 ? -1.880 0.778 -12.997 1.00 97.75 183 ALA A CA 1
ATOM 1457 C C . ALA A 1 183 ? -1.993 1.601 -14.301 1.00 97.75 183 ALA A C 1
ATOM 1459 O O . ALA A 1 183 ? -1.176 1.397 -15.212 1.00 97.75 183 ALA A O 1
ATOM 1460 N N . PRO A 1 184 ? -2.917 2.588 -14.365 1.00 96.94 184 PRO A N 1
ATOM 1461 C CA . PRO A 1 184 ? -3.075 3.475 -15.518 1.00 96.94 184 PRO A CA 1
ATOM 1462 C C . PRO A 1 184 ? -1.743 4.062 -15.994 1.00 96.94 184 PRO A C 1
ATOM 1464 O O . PRO A 1 184 ? -0.866 4.369 -15.184 1.00 96.94 184 PRO A O 1
ATOM 1467 N N . THR A 1 185 ? -1.578 4.247 -17.303 1.00 95.56 185 THR A N 1
ATOM 1468 C CA . THR A 1 185 ? -0.343 4.801 -17.887 1.00 95.5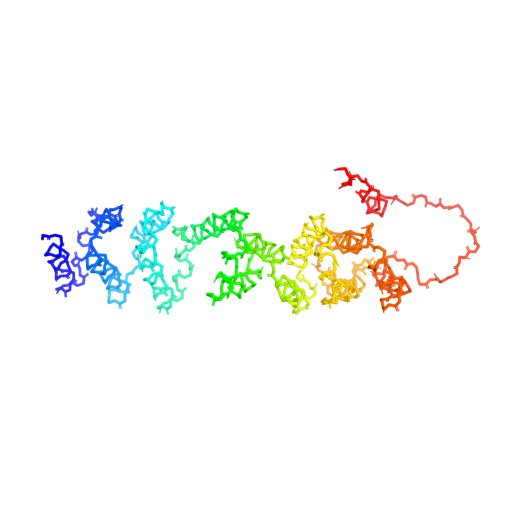6 185 THR A CA 1
ATOM 1469 C C . THR A 1 185 ? -0.010 6.189 -17.341 1.00 95.56 185 THR A C 1
ATOM 1471 O O . THR A 1 185 ? 1.158 6.481 -17.098 1.00 95.56 185 THR A O 1
ATOM 1474 N N . THR A 1 186 ? -1.031 6.992 -17.036 1.00 94.94 186 THR A N 1
ATOM 1475 C CA . THR A 1 186 ? -0.918 8.326 -16.430 1.00 94.94 186 THR A CA 1
ATOM 1476 C C . THR A 1 186 ? -0.675 8.320 -14.917 1.00 94.94 186 THR A C 1
ATOM 1478 O O . THR A 1 186 ? -0.479 9.385 -14.340 1.00 94.94 186 THR A O 1
ATOM 1481 N N . ALA A 1 187 ? -0.633 7.159 -14.247 1.00 97.62 187 ALA A N 1
ATOM 1482 C CA . ALA A 1 187 ? -0.299 7.052 -12.821 1.00 97.62 187 ALA A CA 1
ATOM 1483 C C . ALA A 1 187 ? 1.219 7.222 -12.578 1.00 97.62 187 ALA A C 1
ATOM 1485 O O . ALA A 1 187 ? 1.891 6.333 -12.042 1.00 97.62 187 ALA A O 1
ATOM 1486 N N . LEU A 1 188 ? 1.764 8.361 -13.016 1.00 97.88 188 LEU A N 1
ATOM 1487 C CA . LEU A 1 188 ? 3.196 8.663 -13.071 1.00 97.88 188 LEU A CA 1
ATOM 1488 C C . LEU A 1 188 ? 3.859 8.592 -11.694 1.00 97.88 188 LEU A C 1
ATOM 1490 O O . LEU A 1 188 ? 4.907 7.958 -11.544 1.00 97.88 188 LEU A O 1
ATOM 1494 N N . GLU A 1 189 ? 3.226 9.182 -10.681 1.00 98.00 189 GLU A N 1
ATOM 1495 C CA . GLU A 1 189 ? 3.726 9.187 -9.307 1.00 98.00 189 GLU A CA 1
ATOM 1496 C C . GLU A 1 189 ? 3.827 7.760 -8.729 1.00 98.00 189 GLU A C 1
ATOM 1498 O O . GLU A 1 189 ? 4.868 7.367 -8.197 1.00 98.00 189 GLU A O 1
ATOM 1503 N N . LEU A 1 190 ? 2.783 6.937 -8.904 1.00 98.56 190 LEU A N 1
ATOM 1504 C CA . LEU A 1 190 ? 2.767 5.542 -8.451 1.00 98.56 190 LEU A CA 1
ATOM 1505 C C . LEU A 1 190 ? 3.882 4.730 -9.120 1.00 98.56 190 LEU A C 1
ATOM 1507 O O . LEU A 1 190 ? 4.672 4.088 -8.422 1.00 98.56 190 LEU A O 1
ATOM 1511 N N . LYS A 1 191 ? 3.978 4.778 -10.457 1.00 98.62 191 LYS A N 1
ATOM 15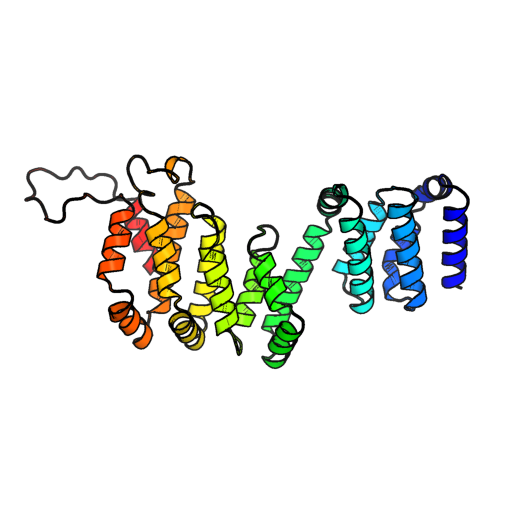12 C CA . LYS A 1 191 ? 5.017 4.052 -11.208 1.00 98.62 191 LYS A CA 1
ATOM 1513 C C . LYS A 1 191 ? 6.417 4.511 -10.791 1.00 98.62 191 LYS A C 1
ATOM 1515 O O . LYS A 1 191 ? 7.300 3.680 -10.584 1.00 98.62 191 LYS A O 1
ATOM 1520 N N . THR A 1 192 ? 6.604 5.812 -10.573 1.00 98.75 192 THR A N 1
ATOM 1521 C CA . THR A 1 192 ? 7.870 6.376 -10.087 1.00 98.75 192 THR A CA 1
ATOM 1522 C C . THR A 1 192 ? 8.227 5.852 -8.695 1.00 98.75 192 THR A C 1
ATOM 1524 O O . THR A 1 192 ? 9.360 5.419 -8.483 1.00 98.75 192 THR A O 1
ATOM 1527 N N . HIS A 1 193 ? 7.290 5.854 -7.741 1.00 98.69 193 HIS A N 1
ATOM 1528 C CA . HIS A 1 193 ? 7.543 5.369 -6.378 1.00 98.69 193 HIS A CA 1
ATOM 1529 C C . HIS A 1 193 ? 7.841 3.864 -6.351 1.00 98.69 193 HIS A C 1
ATOM 1531 O O . HIS A 1 193 ? 8.776 3.441 -5.666 1.00 98.69 193 HIS A O 1
ATOM 1537 N N . VAL A 1 194 ? 7.128 3.061 -7.150 1.00 98.81 194 VAL A N 1
ATOM 1538 C CA . VAL A 1 194 ? 7.414 1.625 -7.294 1.00 98.81 194 VAL A CA 1
ATOM 1539 C C . VAL A 1 194 ? 8.812 1.392 -7.875 1.00 98.81 194 VAL A C 1
ATOM 1541 O O . VAL A 1 194 ? 9.595 0.643 -7.288 1.00 98.81 194 VAL A O 1
ATOM 1544 N N . LEU A 1 195 ? 9.177 2.063 -8.973 1.00 98.69 195 LEU A N 1
ATOM 1545 C CA . LEU A 1 195 ? 10.506 1.902 -9.575 1.00 98.69 195 LEU A CA 1
ATOM 1546 C C . LEU A 1 195 ? 11.631 2.392 -8.657 1.00 98.69 195 LEU A C 1
ATOM 1548 O O . LEU A 1 195 ? 12.657 1.725 -8.563 1.00 98.69 195 LEU A O 1
ATOM 1552 N N . LYS A 1 196 ? 11.450 3.500 -7.927 1.00 98.56 196 LYS A N 1
ATOM 1553 C CA . LYS A 1 196 ? 12.422 3.947 -6.909 1.00 98.56 196 LYS A CA 1
ATOM 1554 C C . LYS A 1 196 ? 12.592 2.910 -5.797 1.00 98.56 196 LYS A C 1
ATOM 1556 O O . LYS A 1 196 ? 13.711 2.684 -5.339 1.00 98.56 196 LYS A O 1
ATOM 1561 N N . SER A 1 197 ? 11.505 2.253 -5.396 1.00 98.31 197 SER A N 1
ATOM 1562 C CA . SER A 1 197 ? 11.549 1.167 -4.417 1.00 98.31 197 SER A CA 1
ATOM 1563 C C . SER A 1 197 ? 12.321 -0.053 -4.936 1.00 98.31 197 SER A C 1
ATOM 1565 O O . SER A 1 197 ? 13.176 -0.593 -4.233 1.00 98.31 197 SER A O 1
ATOM 1567 N N . LEU A 1 198 ? 12.096 -0.439 -6.195 1.00 98.12 198 LEU A N 1
ATOM 1568 C CA . LEU A 1 198 ? 12.861 -1.496 -6.863 1.00 98.12 198 LEU A CA 1
ATOM 1569 C C . LEU A 1 198 ? 14.339 -1.120 -7.010 1.00 98.12 198 LEU A C 1
ATOM 1571 O O . LEU A 1 198 ? 15.222 -1.928 -6.734 1.00 98.12 198 LEU A O 1
ATOM 1575 N N . LEU A 1 199 ? 14.625 0.124 -7.389 1.00 97.62 199 LEU A N 1
ATOM 1576 C CA . LEU A 1 199 ? 15.984 0.638 -7.514 1.00 97.62 199 LEU A CA 1
ATOM 1577 C C . LEU A 1 199 ? 16.750 0.530 -6.192 1.00 97.62 199 LEU A C 1
ATOM 1579 O O . LEU A 1 199 ? 17.922 0.162 -6.209 1.00 97.62 199 LEU A O 1
ATOM 1583 N N . HIS A 1 200 ? 16.093 0.815 -5.063 1.00 96.94 200 HIS A N 1
ATOM 1584 C CA . HIS A 1 200 ? 16.681 0.631 -3.738 1.00 96.94 200 HIS A CA 1
ATOM 1585 C C . HIS A 1 200 ? 17.127 -0.823 -3.538 1.00 96.94 200 HIS A C 1
ATOM 1587 O O . HIS A 1 200 ? 18.319 -1.072 -3.382 1.00 96.94 200 HIS A O 1
ATOM 1593 N N . VAL A 1 201 ? 16.226 -1.802 -3.665 1.00 97.06 201 VAL A N 1
ATOM 1594 C CA . VAL A 1 201 ? 16.588 -3.214 -3.429 1.00 97.06 201 VAL A CA 1
ATOM 1595 C C . VAL A 1 201 ? 17.593 -3.764 -4.445 1.00 97.06 201 VAL A C 1
ATOM 1597 O O . VAL A 1 201 ? 18.396 -4.624 -4.088 1.00 97.06 201 VAL A O 1
ATOM 1600 N N . LEU A 1 202 ? 17.600 -3.271 -5.689 1.00 97.06 202 LEU A N 1
ATOM 1601 C CA . LEU A 1 202 ? 18.591 -3.637 -6.713 1.00 97.06 202 LEU A CA 1
ATOM 1602 C C . LEU A 1 202 ? 20.004 -3.128 -6.383 1.00 97.06 202 LEU A C 1
ATOM 1604 O O . LEU A 1 202 ? 20.993 -3.770 -6.755 1.00 97.06 202 LEU A O 1
ATOM 1608 N N . LYS A 1 203 ? 20.116 -1.976 -5.707 1.00 95.38 203 LYS A N 1
ATOM 1609 C CA . LYS A 1 203 ? 21.404 -1.449 -5.228 1.00 95.38 203 LYS A CA 1
ATOM 1610 C C . LYS A 1 203 ? 21.952 -2.297 -4.079 1.00 95.38 203 LYS A C 1
ATOM 1612 O O . LYS A 1 203 ? 23.143 -2.586 -4.086 1.00 95.38 203 LYS A O 1
ATOM 1617 N N . GLU A 1 204 ? 21.082 -2.747 -3.178 1.00 92.56 204 GLU A N 1
ATOM 1618 C CA . GLU A 1 204 ? 21.461 -3.462 -1.950 1.00 92.56 204 GLU A CA 1
ATOM 1619 C C . GLU A 1 204 ? 22.015 -4.879 -2.179 1.00 92.56 204 GLU A C 1
ATOM 1621 O O . GLU A 1 204 ? 22.852 -5.340 -1.407 1.00 92.56 204 GLU A O 1
ATOM 1626 N N . SER A 1 205 ? 21.559 -5.616 -3.203 1.00 89.81 205 SER A N 1
ATOM 1627 C CA . SER A 1 205 ? 21.903 -7.042 -3.320 1.00 89.81 205 SER A CA 1
ATOM 1628 C C . SER A 1 205 ? 22.054 -7.554 -4.754 1.00 89.81 205 SER A C 1
ATOM 1630 O O . SER A 1 205 ? 21.242 -7.290 -5.634 1.00 89.81 205 SER A O 1
ATOM 1632 N N . HIS A 1 206 ? 23.057 -8.403 -4.988 1.00 92.75 206 HIS A N 1
ATOM 1633 C CA . HIS A 1 206 ? 23.152 -9.186 -6.229 1.00 92.75 206 HIS A CA 1
ATOM 1634 C C . HIS A 1 206 ? 21.995 -10.183 -6.371 1.00 92.75 206 HIS A C 1
ATOM 1636 O O . HIS A 1 206 ? 21.525 -10.461 -7.479 1.00 92.75 206 HIS A O 1
ATOM 1642 N N . ARG A 1 207 ? 21.488 -10.695 -5.240 1.00 94.00 207 ARG A N 1
ATOM 1643 C CA . ARG A 1 207 ? 20.344 -11.608 -5.218 1.00 94.00 207 ARG A CA 1
ATOM 1644 C C . ARG A 1 207 ? 19.131 -10.949 -5.860 1.00 94.00 207 ARG A C 1
ATOM 1646 O O . ARG A 1 207 ? 18.543 -11.532 -6.762 1.00 94.00 207 ARG A O 1
ATOM 1653 N N . THR A 1 208 ? 18.786 -9.732 -5.449 1.00 96.00 208 THR A N 1
ATOM 1654 C CA . THR A 1 208 ? 17.610 -9.017 -5.968 1.00 96.00 208 THR A CA 1
ATOM 1655 C C . THR A 1 208 ? 17.749 -8.688 -7.451 1.00 96.00 208 THR A C 1
ATOM 1657 O O . THR A 1 208 ? 16.758 -8.754 -8.168 1.00 96.00 208 THR A O 1
ATOM 1660 N N . ARG A 1 209 ? 18.963 -8.444 -7.968 1.00 96.56 209 ARG A N 1
ATOM 1661 C CA . ARG A 1 209 ? 19.203 -8.327 -9.422 1.00 96.56 209 ARG A CA 1
ATOM 1662 C C . ARG A 1 209 ? 18.936 -9.634 -10.167 1.00 96.56 209 ARG A C 1
ATOM 1664 O O . ARG A 1 209 ? 18.399 -9.607 -11.275 1.00 96.56 209 ARG A O 1
ATOM 1671 N N . THR A 1 210 ? 19.286 -10.774 -9.570 1.00 95.62 210 THR A N 1
ATOM 1672 C CA . THR A 1 210 ? 18.946 -12.098 -10.115 1.00 95.62 210 THR A CA 1
ATOM 1673 C C . THR A 1 210 ? 17.442 -12.351 -10.073 1.00 95.62 210 THR A C 1
ATOM 1675 O O . THR A 1 210 ? 16.887 -12.827 -11.063 1.00 95.62 210 THR A O 1
ATOM 1678 N N . VAL A 1 211 ? 16.780 -12.002 -8.968 1.00 97.25 211 VAL A N 1
ATOM 1679 C CA . VAL A 1 211 ? 15.320 -12.088 -8.838 1.00 97.25 211 VAL A CA 1
ATOM 1680 C C . VAL A 1 211 ? 14.639 -11.237 -9.905 1.00 97.25 211 VAL A C 1
ATOM 1682 O O . VAL A 1 211 ? 13.828 -11.752 -10.663 1.00 97.25 211 VAL A O 1
ATOM 1685 N N . PHE A 1 212 ? 15.053 -9.978 -10.050 1.00 97.75 212 PHE A N 1
ATOM 1686 C CA . PHE A 1 212 ? 14.538 -9.051 -11.056 1.00 97.75 212 PHE A CA 1
ATOM 1687 C C . PHE A 1 212 ? 14.612 -9.617 -12.471 1.00 97.75 212 PHE A C 1
ATOM 1689 O O . PHE A 1 212 ? 13.653 -9.507 -13.230 1.00 97.75 212 PHE A O 1
ATOM 1696 N N . ARG A 1 213 ? 15.718 -10.282 -12.819 1.00 96.44 213 ARG A N 1
ATOM 1697 C CA . ARG A 1 213 ? 15.836 -10.999 -14.093 1.00 96.44 213 ARG A CA 1
ATOM 1698 C C . ARG A 1 213 ? 14.830 -12.151 -14.192 1.00 96.44 213 ARG A C 1
ATOM 1700 O O . ARG A 1 213 ? 14.129 -12.242 -15.192 1.00 96.44 213 ARG A O 1
ATOM 1707 N N . LYS A 1 214 ? 14.757 -13.015 -13.174 1.00 95.94 214 LYS A N 1
ATOM 1708 C CA . LYS A 1 214 ? 13.879 -14.201 -13.158 1.00 95.94 214 LYS A CA 1
ATOM 1709 C C . LYS A 1 214 ? 12.396 -13.857 -13.292 1.00 95.94 214 LYS A C 1
ATOM 1711 O O . LYS A 1 214 ? 11.682 -14.562 -13.993 1.00 95.94 214 LYS A O 1
ATOM 1716 N N . VAL A 1 215 ? 11.949 -12.776 -12.657 1.00 97.00 215 VAL A N 1
ATOM 1717 C CA . VAL A 1 215 ? 10.537 -12.351 -12.668 1.00 97.00 215 VAL A CA 1
ATOM 1718 C C . VAL A 1 215 ? 10.173 -11.493 -13.888 1.00 97.00 215 VAL A C 1
ATOM 1720 O O . VAL A 1 215 ? 9.099 -10.899 -13.930 1.00 97.00 215 VAL A O 1
ATOM 1723 N N . GLY A 1 216 ? 11.068 -11.374 -14.877 1.00 96.44 216 GLY A N 1
ATOM 1724 C CA . GLY A 1 216 ? 10.821 -10.588 -16.088 1.00 96.44 216 GLY A CA 1
ATOM 1725 C C . GLY A 1 216 ? 10.854 -9.072 -15.870 1.00 96.44 216 GLY A C 1
ATOM 1726 O O . GLY A 1 216 ? 10.262 -8.323 -16.646 1.00 96.44 216 GLY A O 1
ATOM 1727 N N . GLY A 1 217 ? 11.553 -8.585 -14.841 1.00 97.69 217 GLY A N 1
ATOM 1728 C CA . GLY A 1 217 ? 11.590 -7.169 -14.465 1.00 97.69 217 GLY A CA 1
ATOM 1729 C C . GLY A 1 217 ? 11.985 -6.227 -15.604 1.00 97.69 217 GLY A C 1
ATOM 1730 O O . GLY A 1 217 ? 11.420 -5.141 -15.727 1.00 97.69 217 GLY A O 1
ATOM 1731 N N . PHE A 1 218 ? 12.880 -6.650 -16.501 1.00 97.06 218 PHE A N 1
ATOM 1732 C CA . PHE A 1 218 ? 13.234 -5.846 -17.673 1.00 97.06 218 PHE A CA 1
ATOM 1733 C C . PHE A 1 218 ? 12.053 -5.617 -18.622 1.00 97.06 218 PHE A C 1
ATOM 1735 O O . PHE A 1 218 ? 11.908 -4.515 -19.142 1.00 97.06 218 PHE A O 1
ATOM 1742 N N . VAL A 1 219 ? 11.199 -6.624 -18.822 1.00 96.00 219 VAL A N 1
ATOM 1743 C CA . VAL A 1 219 ? 10.013 -6.525 -19.686 1.00 96.00 219 VAL A CA 1
ATOM 1744 C C . VAL A 1 219 ? 9.017 -5.531 -19.096 1.00 96.00 219 VAL A C 1
ATOM 1746 O O . VAL A 1 219 ? 8.511 -4.672 -19.813 1.00 96.00 219 VAL A O 1
ATOM 1749 N N . TYR A 1 220 ? 8.803 -5.576 -17.781 1.00 98.06 220 TYR A N 1
ATOM 1750 C CA . TYR A 1 220 ? 7.948 -4.613 -17.087 1.00 98.06 220 TYR A CA 1
ATOM 1751 C C . TYR A 1 220 ? 8.463 -3.174 -17.200 1.00 98.06 220 TYR A C 1
ATOM 1753 O O . TYR A 1 220 ? 7.693 -2.271 -17.523 1.00 98.06 220 TYR A O 1
ATOM 1761 N N . VAL A 1 221 ? 9.763 -2.946 -16.983 1.00 98.00 221 VAL A N 1
ATOM 1762 C CA . VAL A 1 221 ? 10.357 -1.601 -17.096 1.00 98.00 221 VAL A CA 1
ATOM 1763 C C . VAL A 1 221 ? 10.320 -1.091 -18.541 1.00 98.00 221 VAL A C 1
ATOM 1765 O O . VAL A 1 221 ? 10.001 0.074 -18.774 1.00 98.00 221 VAL A O 1
ATOM 1768 N N . MET A 1 222 ? 10.568 -1.964 -19.519 1.00 96.94 222 MET A N 1
ATOM 1769 C CA . MET A 1 222 ? 10.413 -1.633 -20.938 1.00 96.94 222 MET A CA 1
ATOM 1770 C C . MET A 1 222 ? 8.965 -1.323 -21.313 1.00 96.94 222 MET A C 1
ATOM 1772 O O . MET A 1 222 ? 8.724 -0.388 -22.070 1.00 96.94 222 MET A O 1
ATOM 1776 N N . SER A 1 223 ? 8.000 -2.058 -20.762 1.00 96.69 223 SER A N 1
ATOM 1777 C CA . SER A 1 223 ? 6.575 -1.795 -20.969 1.00 96.69 223 SER A CA 1
ATOM 1778 C C . SER A 1 223 ? 6.179 -0.407 -20.462 1.00 96.69 223 SER A C 1
ATOM 1780 O O . SER A 1 223 ? 5.432 0.284 -21.153 1.00 96.69 223 SER A O 1
ATOM 1782 N N . VAL A 1 224 ? 6.725 0.046 -19.323 1.00 97.94 224 VAL A N 1
ATOM 1783 C CA . VAL A 1 224 ? 6.532 1.431 -18.860 1.00 97.94 224 VAL A CA 1
ATOM 1784 C C . VAL A 1 224 ? 7.062 2.416 -19.901 1.00 97.94 224 VAL A C 1
ATOM 1786 O O . VAL A 1 224 ? 6.320 3.307 -20.300 1.00 97.94 224 VAL A O 1
ATOM 1789 N N . LEU A 1 225 ? 8.291 2.229 -20.394 1.00 97.25 225 LEU A N 1
ATOM 1790 C CA . LEU A 1 225 ? 8.888 3.128 -21.388 1.00 97.25 225 LEU A CA 1
ATOM 1791 C C . LEU A 1 225 ? 8.070 3.201 -22.684 1.00 97.25 225 LEU A C 1
ATOM 1793 O O . LEU A 1 225 ? 7.780 4.292 -23.161 1.00 97.25 225 LEU A O 1
ATOM 1797 N N . VAL A 1 226 ? 7.668 2.048 -23.225 1.00 96.69 226 VAL A N 1
ATOM 1798 C CA . VAL A 1 226 ? 6.840 1.965 -24.440 1.00 96.69 226 VAL A CA 1
ATOM 1799 C C . VAL A 1 226 ? 5.483 2.628 -24.219 1.00 96.69 226 VAL A C 1
ATOM 1801 O O . VAL A 1 226 ? 5.000 3.340 -25.092 1.00 96.69 226 VAL A O 1
ATOM 1804 N N . SER A 1 227 ? 4.883 2.457 -23.037 1.00 96.94 227 SER A N 1
ATOM 1805 C CA . SER A 1 227 ? 3.592 3.075 -22.731 1.00 96.94 227 SER A CA 1
ATOM 1806 C C . SER A 1 227 ? 3.633 4.604 -22.728 1.00 96.94 227 SER A C 1
ATOM 1808 O O . SER A 1 227 ? 2.583 5.216 -22.868 1.00 96.94 227 SER A O 1
ATOM 1810 N N . MET A 1 228 ? 4.824 5.207 -22.613 1.00 97.44 228 MET A N 1
ATOM 1811 C CA . MET A 1 228 ? 5.064 6.653 -22.646 1.00 97.44 228 MET A CA 1
ATOM 1812 C C . MET A 1 228 ? 5.256 7.213 -24.067 1.00 97.44 228 MET A C 1
ATOM 1814 O O . MET A 1 228 ? 5.824 8.293 -24.242 1.00 97.44 228 MET A O 1
ATOM 1818 N N . GLU A 1 229 ? 4.798 6.501 -25.098 1.00 96.62 229 GLU A N 1
ATOM 1819 C CA . GLU A 1 229 ? 4.836 6.972 -26.484 1.00 96.62 229 GLU A CA 1
ATOM 1820 C C . GLU A 1 229 ? 4.224 8.377 -26.627 1.00 96.62 229 GLU A C 1
ATOM 1822 O O . GLU A 1 229 ? 3.126 8.659 -26.148 1.00 96.62 229 GLU A O 1
ATOM 1827 N N . GLY A 1 230 ? 4.946 9.269 -27.306 1.00 95.94 230 GLY A N 1
ATOM 1828 C CA . GLY A 1 230 ? 4.518 10.632 -27.602 1.00 95.94 230 GLY A CA 1
ATOM 1829 C C . GLY A 1 230 ? 4.545 11.601 -26.420 1.00 95.94 230 GLY A C 1
ATOM 1830 O O . GLY A 1 230 ? 4.147 12.754 -26.604 1.00 95.94 230 GLY A O 1
ATOM 1831 N N . CYS A 1 231 ? 5.015 11.185 -25.237 1.00 96.56 231 CYS A N 1
ATOM 1832 C CA . CYS A 1 231 ? 5.022 12.046 -24.049 1.00 96.56 231 CYS A CA 1
ATOM 1833 C C . CYS A 1 231 ? 5.983 13.239 -24.136 1.00 96.56 231 CYS A C 1
ATOM 1835 O O . CYS A 1 231 ? 5.816 14.214 -23.408 1.00 96.56 231 CYS A O 1
ATOM 1837 N N . LEU A 1 232 ? 6.975 13.176 -25.028 1.00 95.69 232 LEU A N 1
ATOM 1838 C CA . LEU A 1 232 ? 7.928 14.252 -25.294 1.00 95.69 232 LEU A CA 1
ATOM 1839 C C . LEU A 1 232 ? 7.775 14.850 -26.703 1.00 95.69 232 LEU A C 1
ATOM 1841 O O . LEU A 1 232 ? 8.677 15.553 -27.155 1.00 95.69 232 LEU A O 1
ATOM 1845 N N . ALA A 1 233 ? 6.677 14.556 -27.408 1.00 94.56 233 ALA A N 1
ATOM 1846 C CA . ALA A 1 233 ? 6.368 15.205 -28.679 1.00 94.56 233 ALA A CA 1
ATOM 1847 C C . ALA A 1 233 ? 6.078 16.704 -28.484 1.00 94.56 233 ALA A C 1
ATOM 1849 O O . ALA A 1 233 ? 5.751 17.148 -27.383 1.00 94.56 233 ALA A O 1
ATOM 1850 N N . GLU A 1 234 ? 6.173 17.484 -29.561 1.00 90.62 234 GLU A N 1
ATOM 1851 C CA . GLU A 1 234 ? 5.820 18.906 -29.560 1.00 90.62 234 GLU A CA 1
ATOM 1852 C C . GLU A 1 234 ? 4.678 19.180 -30.558 1.00 90.62 234 GLU A C 1
ATOM 1854 O O . GLU A 1 234 ? 4.919 19.165 -31.769 1.00 90.62 234 GLU A O 1
ATOM 1859 N N . PRO A 1 235 ? 3.435 19.426 -30.084 1.00 91.25 235 PRO A N 1
ATOM 1860 C CA . PRO A 1 235 ? 2.968 19.285 -28.694 1.00 91.25 235 PRO A CA 1
ATOM 1861 C C . PRO A 1 235 ? 2.881 17.807 -28.235 1.00 91.25 235 PRO A C 1
ATOM 1863 O O . PRO A 1 235 ? 2.814 16.917 -29.090 1.00 91.25 235 PRO A O 1
ATOM 1866 N N . PRO A 1 236 ? 2.864 17.517 -26.912 1.00 94.25 236 PRO A N 1
ATOM 1867 C CA . PRO A 1 236 ? 2.735 16.148 -26.409 1.00 94.25 236 PRO A CA 1
ATOM 1868 C C . PRO A 1 236 ? 1.457 15.477 -26.914 1.00 94.25 236 PRO A C 1
ATOM 1870 O O . PRO A 1 236 ? 0.409 16.116 -27.022 1.00 94.25 236 PRO A O 1
ATOM 1873 N N . LYS A 1 237 ? 1.532 14.180 -27.231 1.00 94.81 237 LYS A N 1
ATOM 1874 C CA . LYS A 1 237 ? 0.360 13.422 -27.694 1.00 94.81 237 LYS A CA 1
ATOM 1875 C C . LYS A 1 237 ? -0.515 13.001 -26.507 1.00 94.81 237 LYS A C 1
ATOM 1877 O O . LYS A 1 237 ? 0.043 12.668 -25.464 1.00 94.81 237 LYS A O 1
ATOM 1882 N N . PRO A 1 238 ? -1.848 12.913 -26.650 1.00 94.38 238 PRO A N 1
ATOM 1883 C CA . PRO A 1 238 ? -2.699 12.351 -25.604 1.00 94.38 238 PRO A CA 1
ATOM 1884 C C . PRO A 1 238 ? -2.272 10.933 -25.185 1.00 9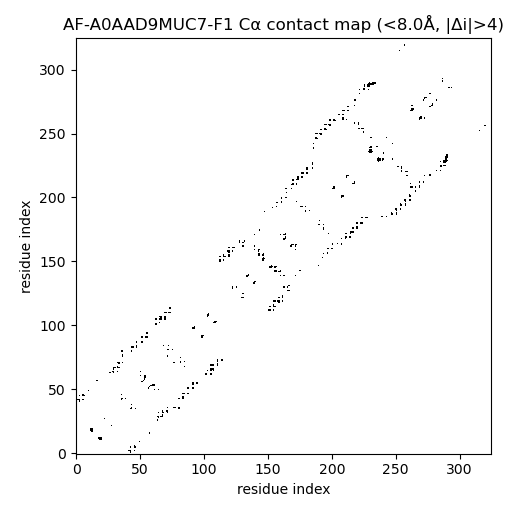4.38 238 PRO A C 1
ATOM 1886 O O . PRO A 1 238 ? -1.896 10.144 -26.055 1.00 94.38 238 PRO A O 1
ATOM 1889 N N . PRO A 1 239 ? -2.328 10.581 -23.883 1.00 95.38 239 PRO A N 1
ATOM 1890 C CA . PRO A 1 239 ? -2.865 11.367 -22.760 1.00 95.38 239 PRO A CA 1
ATOM 1891 C C . PRO A 1 239 ? -1.841 12.311 -22.085 1.00 95.38 239 PRO A C 1
ATOM 1893 O O . PRO A 1 239 ? -2.055 12.755 -20.958 1.00 95.38 239 PRO A O 1
ATOM 1896 N N . TRP A 1 240 ? -0.692 12.569 -22.714 1.00 96.88 240 TRP A N 1
ATOM 1897 C CA . TRP A 1 240 ? 0.415 13.346 -22.137 1.00 96.88 240 TRP A CA 1
ATOM 1898 C C . TRP A 1 240 ? 0.268 14.857 -22.294 1.00 96.88 240 TRP A C 1
ATOM 1900 O O . TRP A 1 240 ? 1.008 15.610 -21.668 1.00 96.88 240 TRP A O 1
ATOM 1910 N N . ASP A 1 241 ? -0.684 15.296 -23.109 1.00 94.81 241 ASP A N 1
ATOM 1911 C CA . ASP A 1 241 ? -1.051 16.695 -23.317 1.00 94.81 241 ASP A CA 1
ATOM 1912 C C . ASP A 1 241 ? -1.518 17.388 -22.026 1.00 94.81 241 ASP A C 1
ATOM 1914 O O . ASP A 1 241 ? -1.334 18.595 -21.876 1.00 94.81 241 ASP A O 1
ATOM 1918 N N . VAL A 1 242 ? -2.055 16.619 -21.073 1.00 94.94 242 VAL A N 1
ATOM 1919 C CA . VAL A 1 242 ? -2.519 17.104 -19.759 1.00 94.94 242 VAL A CA 1
ATOM 1920 C C . VAL A 1 242 ? -1.614 16.702 -18.586 1.00 94.94 242 VAL A C 1
ATOM 1922 O O . VAL A 1 242 ? -1.901 17.056 -17.443 1.00 94.94 242 VAL A O 1
ATOM 1925 N N . ALA A 1 243 ? -0.543 15.944 -18.832 1.00 95.06 243 ALA A N 1
ATOM 1926 C CA . ALA A 1 243 ? 0.335 15.438 -17.778 1.00 95.06 243 ALA A CA 1
ATOM 1927 C C . ALA A 1 243 ? 1.374 16.485 -17.334 1.00 95.06 243 ALA A C 1
ATOM 1929 O O . ALA A 1 243 ? 1.868 17.271 -18.145 1.00 95.06 243 ALA A O 1
ATOM 1930 N N . ASP A 1 244 ? 1.780 16.463 -16.058 1.00 95.06 244 ASP A N 1
ATOM 1931 C CA . ASP A 1 244 ? 2.897 17.295 -15.600 1.00 95.06 244 ASP A CA 1
ATOM 1932 C C . ASP A 1 244 ? 4.208 16.802 -16.236 1.00 95.06 244 ASP A C 1
ATOM 1934 O O . ASP A 1 244 ? 4.703 15.701 -15.968 1.00 95.06 244 ASP A O 1
ATOM 1938 N N . ARG A 1 245 ? 4.812 17.659 -17.068 1.00 93.38 245 ARG A N 1
ATOM 1939 C CA . ARG A 1 245 ? 6.087 17.390 -17.745 1.00 93.38 245 ARG A CA 1
ATOM 1940 C C . ARG A 1 245 ? 7.200 17.015 -16.761 1.00 93.38 245 ARG A C 1
ATOM 1942 O O . ARG A 1 245 ? 8.075 16.225 -17.116 1.00 93.38 245 ARG A O 1
ATOM 1949 N N . ARG A 1 246 ? 7.192 17.535 -15.528 1.00 95.44 246 ARG A N 1
ATOM 1950 C CA . ARG A 1 246 ? 8.185 17.181 -14.497 1.00 95.44 246 ARG A CA 1
ATOM 1951 C C . ARG A 1 246 ? 8.053 15.724 -14.068 1.00 95.44 246 ARG A C 1
ATOM 1953 O O . ARG A 1 246 ? 9.072 15.045 -13.942 1.00 95.44 246 ARG A O 1
ATOM 1960 N N . GLU A 1 247 ? 6.829 15.235 -13.893 1.00 96.69 247 GLU A N 1
ATOM 1961 C CA . GLU A 1 247 ? 6.567 13.840 -13.531 1.00 96.69 247 GLU A CA 1
ATOM 1962 C C . GLU A 1 247 ? 6.933 12.881 -14.666 1.00 96.69 247 GLU A C 1
ATOM 1964 O O . GLU A 1 247 ? 7.553 11.845 -14.417 1.00 96.69 247 GLU A O 1
ATOM 1969 N N . VAL A 1 248 ? 6.644 13.257 -15.917 1.00 97.31 248 VAL A N 1
ATOM 1970 C CA . VAL A 1 248 ? 7.054 12.495 -17.111 1.00 97.31 248 VAL A CA 1
ATOM 1971 C C . VAL A 1 248 ? 8.575 12.325 -17.141 1.00 97.31 248 VAL A C 1
ATOM 1973 O O . VAL A 1 248 ? 9.086 11.207 -17.237 1.00 97.31 248 VAL A O 1
ATOM 1976 N N . ILE A 1 249 ? 9.321 13.425 -17.002 1.00 96.62 249 ILE A N 1
ATOM 1977 C CA . ILE A 1 249 ? 10.790 13.398 -17.016 1.00 96.62 249 ILE A CA 1
ATOM 1978 C C . ILE A 1 249 ? 11.342 12.610 -15.822 1.00 96.62 249 ILE A C 1
ATOM 1980 O O . ILE A 1 249 ? 12.318 11.869 -15.971 1.00 96.62 249 ILE A O 1
ATOM 1984 N N . LEU A 1 250 ? 10.728 12.734 -14.642 1.00 97.62 250 LEU A N 1
ATOM 1985 C CA . LEU A 1 250 ? 11.127 11.978 -13.456 1.00 97.62 250 LEU A CA 1
ATOM 1986 C C . LEU A 1 250 ? 10.933 10.468 -13.652 1.00 97.62 250 LEU A C 1
ATOM 1988 O O . LEU A 1 250 ? 11.828 9.690 -13.299 1.00 97.62 250 LEU A O 1
ATOM 1992 N N . LEU A 1 251 ? 9.813 10.049 -14.243 1.00 98.44 251 LEU A N 1
ATOM 1993 C CA . LEU A 1 251 ? 9.563 8.641 -14.533 1.00 98.44 251 LEU A CA 1
ATOM 1994 C C . LEU A 1 251 ? 10.577 8.103 -15.550 1.00 98.44 251 LEU A C 1
ATOM 1996 O O . LEU A 1 251 ? 11.189 7.068 -15.288 1.00 98.44 251 LEU A O 1
ATOM 2000 N N . LEU A 1 252 ? 10.845 8.834 -16.639 1.00 98.25 252 LEU A N 1
ATOM 2001 C CA . LEU A 1 252 ? 11.861 8.455 -17.632 1.00 98.25 252 LEU A CA 1
ATOM 2002 C C . LEU A 1 252 ? 13.247 8.279 -16.994 1.00 98.25 252 LEU A C 1
ATOM 2004 O O . LEU A 1 252 ? 13.881 7.236 -17.169 1.00 98.25 252 LEU A O 1
ATOM 2008 N N . LYS A 1 253 ? 13.699 9.249 -16.184 1.00 97.44 253 LYS A N 1
ATOM 2009 C CA . LYS A 1 253 ? 14.96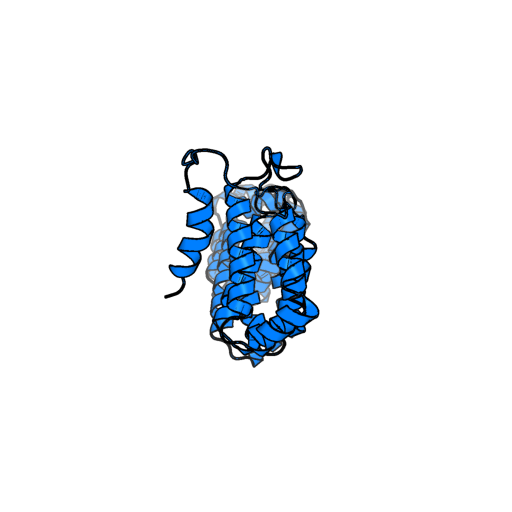5 9.144 -15.428 1.00 97.4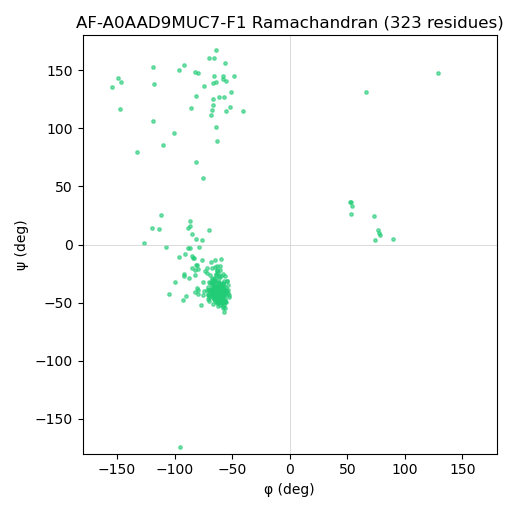4 253 LYS A CA 1
ATOM 2010 C C . LYS A 1 253 ? 15.002 7.888 -14.555 1.00 97.44 253 LYS A C 1
ATOM 2012 O O . LYS A 1 253 ? 16.021 7.195 -14.497 1.00 97.44 253 LYS A O 1
ATOM 2017 N N . THR A 1 254 ? 13.890 7.580 -13.892 1.00 98.31 254 THR A N 1
ATOM 2018 C CA . THR A 1 254 ? 13.781 6.426 -12.991 1.00 98.31 254 THR A CA 1
ATOM 2019 C C . THR A 1 254 ? 13.795 5.101 -13.764 1.00 98.31 254 THR A C 1
ATOM 2021 O O . THR A 1 254 ? 14.471 4.159 -13.344 1.00 98.31 254 THR A O 1
ATOM 2024 N N . VAL A 1 255 ? 13.134 5.032 -14.924 1.00 98.25 255 VAL A N 1
ATOM 2025 C CA . VAL A 1 255 ? 13.161 3.883 -15.847 1.00 98.25 255 VAL A CA 1
ATOM 2026 C C . VAL A 1 255 ? 14.593 3.579 -16.293 1.00 98.25 255 VAL A C 1
ATOM 2028 O O . VAL A 1 255 ? 15.076 2.465 -16.075 1.00 98.25 255 VAL A O 1
ATOM 2031 N N . PHE A 1 256 ? 15.312 4.567 -16.838 1.00 97.25 256 PHE A N 1
ATOM 2032 C CA . PHE A 1 256 ? 16.694 4.363 -17.294 1.00 97.25 256 PHE A CA 1
ATOM 2033 C C . PHE A 1 256 ? 17.636 4.001 -16.146 1.00 97.25 256 PHE A C 1
ATOM 2035 O O . PHE A 1 256 ? 18.488 3.121 -16.297 1.00 97.25 256 PHE A O 1
ATOM 2042 N N . SER A 1 257 ? 17.453 4.622 -14.981 1.00 97.62 257 SER A N 1
ATOM 2043 C CA . SER A 1 257 ? 18.231 4.300 -13.781 1.00 97.62 257 SER A CA 1
ATOM 2044 C C . SER A 1 257 ? 18.000 2.858 -13.323 1.00 97.62 257 SER A C 1
ATOM 2046 O O . SER A 1 257 ? 18.955 2.166 -12.970 1.00 97.62 257 SER A O 1
ATOM 2048 N N . THR A 1 258 ? 16.757 2.374 -13.390 1.00 97.75 258 THR A N 1
ATOM 2049 C CA . THR A 1 258 ? 16.399 0.990 -13.038 1.00 97.75 258 THR A CA 1
ATOM 2050 C C . THR A 1 258 ? 17.053 -0.011 -13.984 1.00 97.75 258 THR A C 1
ATOM 2052 O O . THR A 1 258 ? 17.713 -0.939 -13.515 1.00 97.75 258 THR A O 1
ATOM 2055 N N . LEU A 1 259 ? 16.956 0.209 -15.302 1.00 96.06 259 LEU A N 1
ATOM 2056 C CA . LEU A 1 259 ? 17.635 -0.626 -16.301 1.00 96.06 259 LEU A CA 1
ATOM 2057 C C . LEU A 1 259 ? 19.153 -0.649 -16.073 1.00 96.06 259 LEU A C 1
ATOM 2059 O O . LEU A 1 259 ? 19.773 -1.713 -16.068 1.00 96.06 259 LEU A O 1
ATOM 2063 N N . THR A 1 260 ? 19.739 0.525 -15.835 1.00 94.50 260 THR A N 1
ATOM 2064 C CA . THR A 1 260 ? 21.182 0.684 -15.629 1.00 94.50 260 THR A CA 1
ATOM 2065 C C . THR A 1 260 ? 21.651 -0.076 -14.394 1.00 94.50 260 THR A C 1
ATOM 2067 O O . THR A 1 260 ? 22.565 -0.892 -14.492 1.00 94.50 260 THR A O 1
ATOM 2070 N N . VAL A 1 261 ? 21.026 0.141 -13.233 1.00 95.69 261 VAL A N 1
ATOM 2071 C CA . VAL A 1 261 ? 21.427 -0.523 -11.981 1.00 95.69 261 VAL A CA 1
ATOM 2072 C C . VAL A 1 261 ? 21.183 -2.028 -12.038 1.00 95.69 261 VAL A C 1
ATOM 2074 O O . VAL A 1 261 ? 22.021 -2.783 -11.550 1.00 95.69 261 VAL A O 1
ATOM 2077 N N . ALA A 1 262 ? 20.097 -2.481 -12.671 1.00 95.62 262 ALA A N 1
ATOM 2078 C CA . ALA A 1 262 ? 19.830 -3.907 -12.833 1.00 95.62 262 ALA A CA 1
ATOM 2079 C C . ALA A 1 262 ? 20.931 -4.623 -13.638 1.00 95.62 262 ALA A C 1
ATOM 2081 O O . ALA A 1 262 ? 21.215 -5.786 -13.362 1.00 95.62 262 ALA A O 1
ATOM 2082 N N . MET A 1 263 ? 21.567 -3.957 -14.608 1.00 94.12 263 MET A N 1
ATOM 2083 C CA . MET A 1 263 ? 22.656 -4.532 -15.414 1.00 94.12 263 MET A CA 1
ATOM 2084 C C . MET A 1 263 ? 24.060 -4.264 -14.852 1.00 94.12 263 MET A C 1
ATOM 2086 O O . MET A 1 263 ? 25.000 -5.004 -15.155 1.00 94.12 263 MET A O 1
ATOM 2090 N N . ARG A 1 264 ? 24.239 -3.194 -14.069 1.00 90.00 264 ARG A N 1
ATOM 2091 C CA . ARG A 1 264 ? 25.557 -2.733 -13.618 1.00 90.00 264 ARG A CA 1
ATOM 2092 C C . ARG A 1 264 ? 26.258 -3.800 -12.776 1.00 90.00 264 ARG A C 1
ATOM 2094 O O . ARG A 1 264 ? 25.719 -4.275 -11.780 1.00 90.00 264 ARG A O 1
ATOM 2101 N N . TYR A 1 265 ? 27.491 -4.126 -13.170 1.00 88.38 265 TYR A N 1
ATOM 2102 C CA . TYR A 1 265 ? 28.320 -5.164 -12.544 1.00 88.38 265 TYR A CA 1
ATOM 2103 C C . TYR A 1 265 ? 27.616 -6.530 -12.432 1.00 88.38 265 TYR A C 1
ATOM 2105 O O . TYR A 1 265 ? 27.944 -7.318 -11.552 1.00 88.38 265 TYR A O 1
ATOM 2113 N N . GLU A 1 266 ? 26.657 -6.811 -13.323 1.00 91.62 266 GLU A N 1
ATOM 2114 C CA . GLU A 1 266 ? 25.878 -8.051 -13.342 1.00 91.62 266 GLU A CA 1
ATOM 2115 C C . GLU A 1 266 ? 25.824 -8.615 -14.782 1.00 91.62 266 GLU A C 1
ATOM 2117 O O . GLU A 1 266 ? 24.840 -8.421 -15.506 1.00 91.62 266 GLU A O 1
ATOM 2122 N N . PRO A 1 267 ? 26.886 -9.305 -15.251 1.00 91.62 267 PRO A N 1
ATOM 2123 C CA . PRO A 1 267 ? 27.024 -9.729 -16.651 1.00 91.62 267 PRO A CA 1
ATOM 2124 C C . PRO A 1 267 ? 25.881 -10.617 -17.155 1.00 91.62 267 PRO A C 1
ATOM 2126 O O . PRO A 1 267 ? 25.485 -10.525 -18.316 1.00 91.62 267 PRO A O 1
ATOM 2129 N N . ALA A 1 268 ? 25.317 -11.459 -16.283 1.00 92.56 268 ALA A N 1
ATOM 2130 C CA . ALA A 1 268 ? 24.174 -12.302 -16.621 1.00 92.56 268 ALA A CA 1
ATOM 2131 C C . ALA A 1 268 ? 22.936 -11.467 -16.986 1.00 92.56 268 ALA A C 1
ATOM 2133 O O . ALA A 1 268 ? 22.228 -11.798 -17.938 1.00 92.56 268 ALA A O 1
ATOM 2134 N N . ASN A 1 269 ? 22.708 -10.363 -16.270 1.00 93.94 269 ASN A N 1
ATOM 2135 C CA . ASN A 1 269 ? 21.623 -9.431 -16.555 1.00 93.94 269 ASN A CA 1
ATOM 2136 C C . ASN A 1 269 ? 21.867 -8.674 -17.859 1.00 93.94 269 ASN A C 1
ATOM 2138 O O . ASN A 1 269 ? 20.964 -8.599 -18.686 1.00 93.94 269 ASN A O 1
ATOM 2142 N N . ALA A 1 270 ? 23.089 -8.182 -18.077 1.00 91.19 270 ALA A N 1
ATOM 2143 C CA . ALA A 1 270 ? 23.452 -7.518 -19.328 1.00 91.19 270 ALA A CA 1
ATOM 2144 C C . ALA A 1 270 ? 23.267 -8.445 -20.544 1.00 91.19 270 ALA A C 1
ATOM 2146 O O . ALA A 1 270 ? 22.709 -8.031 -21.559 1.00 91.19 270 ALA A O 1
ATOM 2147 N N . ARG A 1 271 ? 23.663 -9.721 -20.426 1.00 91.25 271 ARG A N 1
ATOM 2148 C CA . ARG A 1 271 ? 23.471 -10.718 -21.488 1.00 91.25 271 ARG A CA 1
ATOM 2149 C C . ARG A 1 271 ? 21.993 -10.957 -21.781 1.00 91.25 271 ARG A C 1
ATOM 2151 O O . ARG A 1 271 ? 21.610 -10.899 -22.941 1.00 91.25 271 ARG A O 1
ATOM 2158 N N . VAL A 1 272 ? 21.175 -11.190 -20.751 1.00 89.38 272 VAL A N 1
ATOM 2159 C CA . VAL A 1 272 ? 19.727 -11.400 -20.928 1.00 89.38 272 VAL A CA 1
ATOM 2160 C C . VAL A 1 272 ? 19.052 -10.168 -21.520 1.00 89.38 272 VAL A C 1
ATOM 2162 O O . VAL A 1 272 ? 18.239 -10.296 -22.431 1.00 89.38 272 VAL A O 1
ATOM 2165 N N . PHE A 1 273 ? 19.434 -8.967 -21.087 1.00 89.75 273 PHE A N 1
ATOM 2166 C CA . PHE A 1 273 ? 18.929 -7.744 -21.699 1.00 89.75 273 PHE A CA 1
ATOM 2167 C C . PHE A 1 273 ? 19.293 -7.668 -23.187 1.00 89.75 273 PHE A C 1
ATOM 2169 O O . PHE A 1 273 ? 18.441 -7.353 -24.011 1.00 89.75 273 PHE A O 1
ATOM 2176 N N . ALA A 1 274 ? 20.527 -8.013 -23.558 1.00 86.75 274 ALA A N 1
ATOM 2177 C CA . ALA A 1 274 ? 20.959 -8.012 -24.951 1.00 86.75 274 ALA A CA 1
ATOM 2178 C C . ALA A 1 274 ? 20.211 -9.044 -25.815 1.00 86.75 274 ALA A C 1
ATOM 2180 O O . ALA A 1 274 ? 19.911 -8.752 -26.973 1.00 86.75 274 ALA A O 1
ATOM 2181 N N . THR A 1 275 ? 19.904 -10.226 -25.271 1.00 85.50 275 THR A N 1
ATOM 2182 C CA . THR A 1 275 ? 19.310 -11.333 -26.038 1.00 85.50 275 THR A CA 1
ATOM 2183 C C . THR A 1 275 ? 17.785 -11.333 -26.047 1.00 85.50 275 THR A C 1
ATOM 2185 O O . THR A 1 275 ? 17.192 -11.540 -27.101 1.00 85.50 275 THR A O 1
ATOM 2188 N N . GLU A 1 276 ? 17.144 -11.106 -24.902 1.00 83.31 276 GLU A N 1
ATOM 2189 C CA . GLU A 1 276 ? 15.686 -11.227 -24.755 1.00 83.31 276 GLU A CA 1
ATOM 2190 C C . GLU A 1 276 ? 14.985 -9.888 -24.990 1.00 83.31 276 GLU A C 1
ATOM 2192 O O . GLU A 1 276 ? 14.044 -9.801 -25.775 1.00 83.31 276 GLU A O 1
ATOM 2197 N N . VAL A 1 277 ? 15.479 -8.818 -24.362 1.00 82.81 277 VAL A N 1
ATOM 2198 C CA . VAL A 1 277 ? 14.884 -7.478 -24.494 1.00 82.81 277 VAL A CA 1
ATOM 2199 C C . VAL A 1 277 ? 15.364 -6.789 -25.769 1.00 82.81 277 VAL A C 1
ATOM 2201 O O . VAL A 1 277 ? 14.560 -6.215 -26.501 1.00 82.81 277 VAL A O 1
ATOM 2204 N N . ARG A 1 278 ? 16.657 -6.932 -26.077 1.00 86.75 278 ARG A N 1
ATOM 2205 C CA . ARG A 1 278 ? 17.407 -6.350 -27.199 1.00 86.75 278 ARG A CA 1
ATOM 2206 C C . ARG A 1 278 ? 17.537 -4.828 -27.125 1.00 86.75 278 ARG A C 1
ATOM 2208 O O . ARG A 1 278 ? 16.557 -4.097 -27.015 1.00 86.75 278 ARG A O 1
ATOM 2215 N N . TYR A 1 279 ? 18.763 -4.334 -27.312 1.00 87.38 279 TYR A N 1
ATOM 2216 C CA . TYR A 1 279 ? 19.041 -2.893 -27.375 1.00 87.38 279 TYR A CA 1
ATOM 2217 C C . TYR A 1 279 ? 18.244 -2.179 -28.473 1.00 87.38 279 TYR A C 1
ATOM 2219 O O . TYR A 1 279 ? 17.847 -1.039 -28.279 1.00 87.38 279 TYR A O 1
ATOM 2227 N N . ALA A 1 280 ? 17.935 -2.863 -29.578 1.00 88.19 280 ALA A N 1
ATOM 2228 C CA . ALA A 1 280 ? 17.082 -2.324 -30.634 1.00 88.19 280 ALA A CA 1
ATOM 2229 C C . ALA A 1 280 ? 15.671 -1.966 -30.133 1.00 88.19 280 ALA A C 1
ATOM 2231 O O . ALA A 1 280 ? 15.144 -0.920 -30.499 1.00 88.19 280 ALA A O 1
ATOM 2232 N N . SER A 1 281 ? 15.080 -2.784 -29.255 1.00 91.31 281 SER A N 1
ATOM 2233 C CA . SER A 1 281 ? 13.767 -2.498 -28.663 1.00 91.31 281 SER A CA 1
ATOM 2234 C C . SER A 1 281 ? 13.827 -1.286 -27.735 1.00 91.31 281 SER A C 1
ATOM 2236 O O . SER A 1 281 ? 12.895 -0.489 -27.703 1.00 91.31 281 SER A O 1
ATOM 2238 N N . LEU A 1 282 ? 14.936 -1.120 -27.001 1.00 91.94 282 LEU A N 1
ATOM 2239 C CA . LEU A 1 282 ? 15.186 0.085 -26.208 1.00 91.94 282 LEU A CA 1
ATOM 2240 C C . LEU A 1 282 ? 15.304 1.319 -27.104 1.00 91.94 282 LEU A C 1
ATOM 2242 O O . LEU A 1 282 ? 14.669 2.330 -26.822 1.00 91.94 282 LEU A O 1
ATOM 2246 N N . THR A 1 283 ? 16.074 1.233 -28.189 1.00 90.56 283 THR A N 1
ATOM 2247 C CA . THR A 1 283 ? 16.198 2.320 -29.165 1.00 90.56 283 THR A CA 1
ATOM 2248 C C . THR A 1 283 ? 14.836 2.718 -29.717 1.00 90.56 283 THR A C 1
ATOM 2250 O O . THR A 1 283 ? 14.511 3.900 -29.704 1.00 90.56 283 THR A O 1
ATOM 2253 N N . GLU A 1 284 ? 14.020 1.754 -30.140 1.00 91.25 284 GLU A N 1
ATOM 2254 C CA . GLU A 1 284 ? 12.693 2.046 -30.680 1.00 91.25 284 GLU A CA 1
ATOM 2255 C C . GLU A 1 284 ? 11.772 2.676 -29.629 1.00 91.25 284 GLU A C 1
ATOM 2257 O O . GLU A 1 284 ? 11.170 3.714 -29.887 1.00 91.25 284 GLU A O 1
ATOM 2262 N N . ALA A 1 285 ? 11.748 2.142 -28.403 1.00 93.69 285 ALA A N 1
ATOM 2263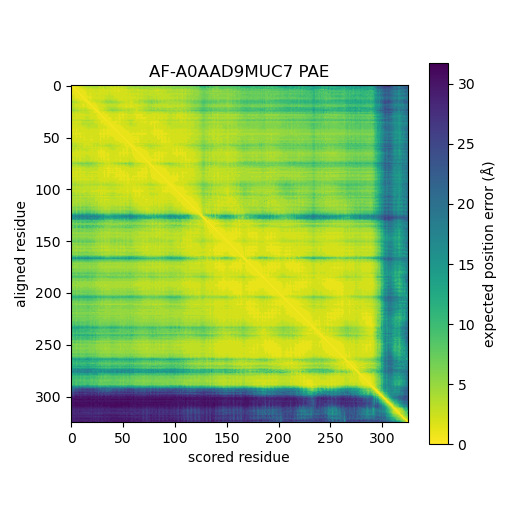 C CA . ALA A 1 285 ? 10.968 2.719 -27.308 1.00 93.69 285 ALA A CA 1
ATOM 2264 C C . ALA A 1 285 ? 11.370 4.173 -26.996 1.00 93.69 285 ALA A C 1
ATOM 2266 O O . ALA A 1 285 ? 10.510 5.014 -26.753 1.00 93.69 285 ALA A O 1
ATOM 2267 N N . VAL A 1 286 ? 12.668 4.497 -27.049 1.00 93.56 286 VAL A N 1
ATOM 2268 C CA . VAL A 1 286 ? 13.155 5.877 -26.877 1.00 93.56 286 VAL A CA 1
ATOM 2269 C C . VAL A 1 286 ? 12.714 6.777 -28.032 1.00 93.56 286 VAL A C 1
ATOM 2271 O O . VAL A 1 286 ? 12.339 7.925 -27.795 1.00 93.56 286 VAL A O 1
ATOM 2274 N N . ARG A 1 287 ? 12.724 6.280 -29.275 1.00 91.88 287 ARG A N 1
ATOM 2275 C CA . ARG A 1 287 ? 12.241 7.049 -30.436 1.00 91.88 287 ARG A CA 1
ATOM 2276 C C . ARG A 1 287 ? 10.748 7.344 -30.335 1.00 91.88 287 ARG A C 1
ATOM 2278 O O . ARG A 1 287 ? 10.339 8.466 -30.633 1.00 91.88 287 ARG A O 1
ATOM 2285 N N . LEU A 1 288 ? 9.963 6.381 -29.851 1.00 94.00 288 LEU A N 1
ATOM 2286 C CA . LEU A 1 288 ? 8.521 6.530 -29.648 1.00 94.00 288 LEU A CA 1
ATOM 2287 C C . LEU A 1 288 ? 8.165 7.645 -28.656 1.00 94.00 288 LEU A C 1
ATOM 2289 O O . LEU A 1 288 ? 7.077 8.202 -28.759 1.00 94.00 288 LEU A O 1
ATOM 2293 N N . LEU A 1 289 ? 9.068 8.065 -27.759 1.00 95.56 289 LEU A N 1
ATOM 2294 C CA . LEU A 1 289 ? 8.818 9.205 -26.861 1.00 95.56 289 LEU A CA 1
ATOM 2295 C C . LEU A 1 289 ? 8.508 10.508 -27.619 1.00 95.56 289 LEU A C 1
ATOM 2297 O O . LEU A 1 289 ? 7.810 11.366 -27.083 1.00 95.56 289 LEU A O 1
ATOM 2301 N N . GLY A 1 290 ? 8.980 10.650 -28.863 1.00 92.06 290 GLY A N 1
ATOM 2302 C CA . GLY A 1 290 ? 8.578 11.733 -29.765 1.00 92.06 290 GLY A CA 1
ATOM 2303 C C . GLY A 1 290 ? 9.422 13.010 -29.702 1.00 92.06 290 GLY A C 1
ATOM 2304 O O . GLY A 1 290 ? 9.097 13.962 -30.401 1.00 92.06 290 GLY A O 1
ATOM 2305 N N . CYS A 1 291 ? 10.513 13.037 -28.929 1.00 88.62 291 CYS A N 1
ATOM 2306 C CA . CYS A 1 291 ? 11.426 14.190 -28.840 1.00 88.62 291 CYS A CA 1
ATOM 2307 C C . CYS A 1 291 ? 12.538 14.224 -29.902 1.00 88.62 291 CYS A C 1
ATOM 2309 O O . CYS A 1 291 ? 13.334 15.161 -29.926 1.00 88.62 291 CYS A O 1
ATOM 2311 N N . PHE A 1 292 ? 12.626 13.209 -30.763 1.00 82.25 292 PHE A N 1
ATOM 2312 C CA . PHE A 1 292 ? 13.637 13.115 -31.816 1.00 82.25 292 PHE A CA 1
ATOM 2313 C C . PHE A 1 292 ? 12.992 13.083 -33.201 1.00 82.25 292 PHE A C 1
ATOM 2315 O O . PHE A 1 292 ? 11.871 12.606 -33.371 1.00 82.25 292 PHE A O 1
ATOM 2322 N N . SER A 1 293 ? 13.729 13.561 -34.207 1.00 72.12 293 SER A N 1
ATOM 2323 C CA . SER A 1 293 ? 13.284 13.531 -35.603 1.00 72.12 293 SER A CA 1
ATOM 2324 C C . SER A 1 293 ? 12.977 12.097 -36.073 1.00 72.12 293 SER A C 1
ATOM 2326 O O . SER A 1 293 ? 13.696 11.158 -35.712 1.00 72.12 293 SER A O 1
ATOM 2328 N N . PRO A 1 294 ? 11.964 11.902 -36.942 1.00 67.75 294 PRO A N 1
ATOM 2329 C CA . PRO A 1 294 ? 11.703 10.601 -37.559 1.00 67.75 294 PRO A CA 1
ATOM 2330 C C . PRO A 1 294 ? 12.842 10.140 -38.487 1.00 67.75 294 PRO A C 1
ATOM 2332 O O . PRO A 1 294 ? 12.884 8.973 -38.882 1.00 67.75 294 PRO A O 1
ATOM 2335 N N . HIS A 1 295 ? 13.776 11.025 -38.847 1.00 71.19 295 HIS A N 1
ATOM 2336 C CA . HIS A 1 295 ? 14.879 10.714 -39.752 1.00 71.19 295 HIS A CA 1
ATOM 2337 C C . HIS A 1 295 ? 15.847 9.697 -39.128 1.00 71.19 295 HIS A C 1
ATOM 2339 O O . HIS A 1 295 ? 16.380 9.896 -38.041 1.00 71.19 295 HIS A O 1
ATOM 2345 N N . THR A 1 296 ? 16.081 8.592 -39.837 1.00 66.44 296 THR A N 1
ATOM 2346 C CA . THR A 1 296 ? 17.044 7.535 -39.469 1.00 66.44 296 THR A CA 1
ATOM 2347 C C . THR A 1 296 ? 18.435 7.756 -40.057 1.00 66.44 296 THR A C 1
ATOM 2349 O O . THR A 1 296 ? 19.364 7.025 -39.725 1.00 66.44 296 THR A O 1
ATOM 2352 N N . GLN A 1 297 ? 18.581 8.746 -40.939 1.00 69.44 297 GLN A N 1
ATOM 2353 C CA . GLN A 1 297 ? 19.825 9.086 -41.618 1.00 69.44 297 GLN A CA 1
ATOM 2354 C C . GLN A 1 297 ? 20.241 10.507 -41.244 1.00 69.44 297 GLN A C 1
ATOM 2356 O O . GLN A 1 297 ? 19.407 11.413 -41.187 1.00 69.44 297 GLN A O 1
ATOM 2361 N N . ILE A 1 298 ? 21.538 10.695 -41.001 1.00 65.25 298 ILE A N 1
ATOM 2362 C CA . ILE A 1 298 ? 22.121 12.012 -40.752 1.00 65.25 298 ILE A CA 1
ATOM 2363 C C . ILE A 1 298 ? 22.052 12.788 -42.067 1.00 65.25 298 ILE A C 1
ATOM 2365 O O . ILE A 1 298 ? 22.723 12.434 -43.036 1.00 65.25 298 ILE A O 1
ATOM 2369 N N . GLN A 1 299 ? 21.222 13.828 -42.114 1.00 62.56 299 GLN A N 1
ATOM 2370 C CA . GLN A 1 299 ? 21.214 14.738 -43.254 1.00 62.56 299 GLN A CA 1
ATOM 2371 C C . GLN A 1 299 ? 22.549 15.498 -43.297 1.00 62.56 299 GLN A C 1
ATOM 2373 O O . GLN A 1 299 ? 23.050 15.900 -42.242 1.00 62.56 299 GLN A O 1
ATOM 2378 N N . PRO A 1 300 ? 23.146 15.707 -44.483 1.00 58.91 300 PRO A N 1
ATOM 2379 C CA . PRO A 1 300 ? 24.348 16.520 -44.602 1.00 58.91 300 PRO A CA 1
ATOM 2380 C C . PRO A 1 300 ? 24.068 17.920 -44.040 1.00 58.91 300 PRO A C 1
ATOM 2382 O O . PRO A 1 300 ? 23.087 18.564 -44.409 1.00 58.91 300 PRO A O 1
ATOM 2385 N N . ILE A 1 301 ? 24.913 18.367 -43.108 1.00 58.22 301 ILE A N 1
ATOM 2386 C CA . ILE A 1 301 ? 24.751 19.639 -42.396 1.00 58.22 301 ILE A CA 1
ATOM 2387 C C . ILE A 1 301 ? 24.873 20.781 -43.411 1.00 58.22 301 ILE A C 1
ATOM 2389 O O . ILE A 1 301 ? 25.975 21.160 -43.801 1.00 58.22 301 ILE A O 1
ATOM 2393 N N . CYS A 1 302 ? 23.745 21.346 -43.834 1.00 49.66 302 CYS A N 1
ATOM 2394 C CA . CYS A 1 302 ? 23.703 22.540 -44.670 1.00 49.66 302 CYS A CA 1
ATOM 2395 C C . CYS A 1 302 ? 23.154 23.715 -43.848 1.00 49.66 302 CYS A C 1
ATOM 2397 O O . CYS A 1 302 ? 21.958 23.989 -43.859 1.00 49.66 302 CYS A O 1
ATOM 2399 N N . GLY A 1 303 ? 24.035 24.407 -43.117 1.00 51.22 303 GLY A N 1
ATOM 2400 C CA . GLY A 1 303 ? 23.725 25.680 -42.452 1.00 51.22 303 GLY A CA 1
ATOM 2401 C C . GLY A 1 303 ? 24.085 25.737 -40.965 1.00 51.22 303 GLY A C 1
ATOM 2402 O O . GLY A 1 303 ? 24.040 24.733 -40.260 1.00 51.22 303 GLY A O 1
ATOM 2403 N N . ARG A 1 304 ? 24.469 26.936 -40.494 1.00 46.28 304 ARG A N 1
ATOM 2404 C CA . ARG A 1 304 ? 24.862 27.223 -39.101 1.00 46.28 304 ARG A CA 1
ATOM 2405 C C . ARG A 1 304 ? 23.795 26.722 -38.124 1.00 46.28 304 ARG A C 1
ATOM 2407 O O . ARG A 1 304 ? 22.671 27.220 -38.138 1.00 46.28 304 ARG A O 1
ATOM 2414 N N . LEU A 1 305 ? 24.180 25.792 -37.250 1.00 47.59 305 LEU A N 1
ATOM 2415 C CA . LEU A 1 305 ? 23.393 25.385 -36.089 1.00 47.59 305 LEU A CA 1
ATOM 2416 C C . LEU A 1 305 ? 23.070 26.632 -35.254 1.00 47.59 305 LEU A C 1
ATOM 2418 O O . LEU A 1 305 ? 23.971 27.271 -34.709 1.00 47.59 305 LEU A O 1
ATOM 2422 N N . LYS A 1 306 ? 21.787 26.996 -35.162 1.00 45.94 306 LYS A N 1
ATOM 2423 C CA . LYS A 1 306 ? 21.315 27.837 -34.060 1.00 45.94 306 LYS A CA 1
ATOM 2424 C C . LYS A 1 306 ? 21.464 26.996 -32.798 1.00 45.94 306 LYS A C 1
ATOM 2426 O O . LYS A 1 306 ? 20.880 25.920 -32.714 1.00 45.94 306 LYS A O 1
ATOM 2431 N N . THR A 1 307 ? 22.252 27.474 -31.844 1.00 42.81 307 THR A N 1
ATOM 2432 C CA . THR A 1 307 ? 22.325 26.931 -30.486 1.00 42.81 307 THR A CA 1
ATOM 2433 C C . THR A 1 307 ? 20.955 27.103 -29.833 1.00 42.81 307 THR A C 1
ATOM 2435 O O . THR A 1 307 ? 20.657 28.154 -29.271 1.00 42.81 307 THR A O 1
ATOM 2438 N N . CYS A 1 308 ? 20.082 26.112 -30.000 1.00 43.22 308 CYS A N 1
ATOM 2439 C CA . CYS A 1 308 ? 18.848 26.005 -29.238 1.00 43.22 308 CYS A CA 1
ATOM 2440 C C . CYS A 1 308 ? 19.223 25.379 -27.891 1.00 43.22 308 CYS A C 1
ATOM 2442 O O . CYS A 1 308 ? 19.940 24.382 -27.867 1.00 43.22 308 CYS A O 1
ATOM 2444 N N . GLU A 1 309 ? 18.818 26.026 -26.802 1.00 45.66 309 GLU A N 1
ATOM 2445 C CA . GLU A 1 309 ? 19.246 25.772 -25.423 1.00 45.66 309 GLU A CA 1
ATOM 2446 C C . GLU A 1 309 ? 19.373 24.274 -25.079 1.00 45.66 309 GLU A C 1
ATOM 2448 O O . GLU A 1 309 ? 18.396 23.530 -25.037 1.00 45.66 309 GLU A O 1
ATOM 2453 N N . GLU A 1 310 ? 20.603 23.840 -24.793 1.00 47.34 310 GLU A N 1
ATOM 2454 C CA . GLU A 1 310 ? 20.997 22.459 -24.469 1.00 47.34 310 GLU A CA 1
ATOM 2455 C C . GLU A 1 310 ? 20.492 21.956 -23.098 1.00 47.34 310 GLU A C 1
ATOM 2457 O O . GLU A 1 310 ? 20.946 20.931 -22.591 1.00 47.34 310 GLU A O 1
ATOM 2462 N N . THR A 1 311 ? 19.572 22.653 -22.439 1.00 53.88 311 THR A N 1
ATOM 2463 C CA . THR A 1 311 ? 19.430 22.559 -20.979 1.00 53.88 311 THR A CA 1
ATOM 2464 C C . THR A 1 311 ? 18.674 21.316 -20.505 1.00 53.88 311 THR A C 1
ATOM 2466 O O . THR A 1 311 ? 19.123 20.644 -19.580 1.00 53.88 311 THR A O 1
ATOM 2469 N N . VAL A 1 312 ? 17.576 20.918 -21.156 1.00 50.56 312 VAL A N 1
ATOM 2470 C CA . VAL A 1 312 ? 16.699 19.861 -20.600 1.00 50.56 312 VAL A CA 1
ATOM 2471 C C . VAL A 1 312 ? 17.241 18.446 -20.840 1.00 50.56 312 VAL A C 1
ATOM 2473 O O . VAL A 1 312 ? 17.159 17.581 -19.964 1.00 50.56 312 VAL A O 1
ATOM 2476 N N . PHE A 1 313 ? 17.811 18.189 -22.021 1.00 47.16 313 PHE A N 1
ATOM 2477 C CA . PHE A 1 313 ? 18.303 16.857 -22.389 1.00 47.16 313 PHE A CA 1
ATOM 2478 C C . PHE A 1 313 ? 19.688 16.569 -21.798 1.00 47.16 313 PHE A C 1
ATOM 2480 O O . PHE A 1 313 ? 19.931 15.453 -21.337 1.00 47.16 313 PHE A O 1
ATOM 2487 N N . ALA A 1 314 ? 20.578 17.567 -21.731 1.00 49.66 314 ALA A N 1
ATOM 2488 C CA . ALA A 1 314 ? 21.882 17.400 -21.093 1.00 49.66 314 ALA A CA 1
ATOM 2489 C C . ALA A 1 314 ? 21.730 17.080 -19.595 1.00 49.66 314 ALA A C 1
ATOM 2491 O O . ALA A 1 314 ? 22.376 16.161 -19.095 1.00 49.66 314 ALA A O 1
ATOM 2492 N N . GLU A 1 315 ? 20.804 17.729 -18.883 1.00 51.00 315 GLU A N 1
ATOM 2493 C CA . GLU A 1 315 ? 20.526 17.431 -17.470 1.00 51.00 315 GLU A CA 1
ATOM 2494 C C . GLU A 1 315 ? 19.970 16.019 -17.218 1.00 51.00 315 GLU A C 1
ATOM 2496 O O . GLU A 1 315 ? 20.138 15.473 -16.120 1.00 51.00 315 GLU A O 1
ATOM 2501 N N . LEU A 1 316 ? 19.310 15.417 -18.212 1.00 50.81 316 LEU A N 1
ATOM 2502 C CA . LEU A 1 316 ? 18.775 14.054 -18.154 1.00 50.81 316 LEU A CA 1
ATOM 2503 C C . LEU A 1 316 ? 19.893 13.006 -18.068 1.00 50.81 316 LEU A C 1
ATOM 2505 O O . LEU A 1 316 ? 19.776 12.059 -17.291 1.00 50.81 316 LEU A O 1
ATOM 2509 N N . PHE A 1 317 ? 20.994 13.211 -18.797 1.00 49.06 317 PHE A N 1
ATOM 2510 C CA . PHE A 1 317 ? 22.119 12.269 -18.861 1.00 49.06 317 PHE A CA 1
ATOM 2511 C C . PHE A 1 317 ? 23.297 12.656 -17.955 1.00 49.06 317 PHE A C 1
ATOM 2513 O O . PHE A 1 317 ? 23.946 11.772 -17.393 1.00 49.06 317 PHE A O 1
ATOM 2520 N N . VAL A 1 318 ? 23.549 13.951 -17.739 1.00 50.44 318 VAL A N 1
ATOM 2521 C CA . VAL A 1 318 ? 24.663 14.443 -16.903 1.00 50.44 318 VAL A CA 1
ATOM 2522 C C . VAL A 1 318 ? 24.442 14.134 -15.418 1.00 50.44 318 VAL A C 1
ATOM 2524 O O . VAL A 1 318 ? 25.398 13.829 -14.701 1.00 50.44 318 VAL A O 1
ATOM 2527 N N . ASN A 1 319 ? 23.194 14.134 -14.940 1.00 46.19 319 ASN A N 1
ATOM 2528 C CA . ASN A 1 319 ? 22.902 13.856 -13.529 1.00 46.19 319 ASN A CA 1
ATOM 2529 C C . ASN A 1 319 ? 22.879 12.359 -13.179 1.00 46.19 319 ASN A C 1
ATOM 2531 O O . ASN A 1 319 ? 23.092 12.020 -12.016 1.00 46.19 319 ASN A O 1
ATOM 2535 N N . MET A 1 320 ? 22.761 11.452 -14.160 1.00 46.78 320 MET A N 1
ATOM 2536 C CA . MET A 1 320 ? 22.936 10.011 -13.907 1.00 46.78 320 MET A CA 1
ATOM 2537 C C . MET A 1 320 ? 24.355 9.657 -13.434 1.00 46.78 320 MET A C 1
ATOM 2539 O O . MET A 1 320 ? 24.538 8.634 -12.786 1.00 46.78 320 MET A O 1
ATOM 2543 N N . HIS A 1 321 ? 25.354 10.496 -13.735 1.00 42.03 321 HIS A N 1
ATOM 2544 C CA . HIS A 1 321 ? 26.731 10.324 -13.256 1.00 42.03 321 HIS A CA 1
ATOM 2545 C C . HIS A 1 321 ? 26.983 10.918 -11.860 1.00 42.03 321 HIS A C 1
ATOM 2547 O O . HIS A 1 321 ? 27.960 10.546 -11.205 1.00 42.03 321 HIS A O 1
ATOM 2553 N N . LYS A 1 322 ? 26.141 11.853 -11.395 1.00 41.88 322 LYS A N 1
ATOM 2554 C CA . LYS A 1 322 ? 26.373 12.591 -10.141 1.00 41.88 322 LYS A CA 1
ATOM 2555 C C . LYS A 1 322 ? 25.721 11.940 -8.918 1.00 41.88 322 LYS A C 1
ATOM 2557 O O . LYS A 1 322 ? 26.283 12.047 -7.837 1.00 41.88 322 LYS A O 1
ATOM 2562 N N . GLU A 1 323 ? 24.634 11.184 -9.081 1.00 38.59 323 GLU A N 1
ATOM 2563 C CA . GLU A 1 323 ? 24.002 10.407 -7.989 1.00 38.59 323 GLU A CA 1
ATOM 2564 C C . GLU A 1 323 ? 24.614 8.999 -7.786 1.00 38.59 323 GLU A C 1
ATOM 2566 O O . GLU A 1 323 ? 24.020 8.118 -7.163 1.00 38.59 323 GLU A O 1
ATOM 2571 N N . THR A 1 324 ? 25.806 8.762 -8.341 1.00 41.56 324 THR A N 1
ATOM 2572 C CA . THR A 1 324 ? 26.526 7.472 -8.327 1.00 41.56 324 THR A CA 1
ATOM 2573 C C . THR A 1 324 ? 27.809 7.469 -7.487 1.00 41.56 324 THR A C 1
ATOM 2575 O O . THR A 1 324 ? 28.699 6.652 -7.746 1.00 41.56 324 THR A O 1
ATOM 2578 N N . LYS A 1 325 ? 27.903 8.341 -6.479 1.00 31.94 325 LYS A N 1
ATOM 2579 C CA . LYS A 1 325 ? 28.824 8.165 -5.348 1.00 31.94 325 LYS A CA 1
ATOM 2580 C C . LYS A 1 325 ? 28.038 7.843 -4.090 1.00 31.94 325 LYS A C 1
ATOM 2582 O O . LYS A 1 325 ? 27.003 8.506 -3.879 1.00 31.94 325 LYS A O 1
#

Sequence (325 aa):
MCSTILDVLSSIYHQDSANYFILEGQNTLPQFAEKIHIKPVEIQVKFFEILEFLVFNLNFVPCKELISLSILIKSNHSVECSIRCIKTLLKVLHYHTIYKDVFREVGLLEVMVTCLHRYATLLKEVQNDGRDVFRECGGARCAHNMVPYLECRQQALSIVQQLVLSNGGDDDMGTLLGLMHTAPTTALELKTHVLKSLLHVLKESHRTRTVFRKVGGFVYVMSVLVSMEGCLAEPPKPPWDVADRREVILLLKTVFSTLTVAMRYEPANARVFATEVRYASLTEAVRLLGCFSPHTQIQPICGRLKTCEETVFAELFVNMHKETK

pLDDT: mean 90.27, std 13.84, range [31.94, 98.81]

Nearest PDB structures (foldseek):
  4g2v-assembly1_A  TM=2.589E-01  e=2.040E-01  Mus musculus
  5nlb-assembly1_B-2  TM=2.029E-01  e=1.210E+00  Homo sapiens
  4z3p-assembly1_A  TM=1.936E-01  e=2.012E+00  Escherichia coli
  5l9u-assembly1_O  TM=1.673E-01  e=7.807E+00  Homo sapiens

Foldseek 3Di:
DLVVVLVVVLVQCVVDVCSCVVCVVVCVLLVCLQCLQVDDPVSLVSSLVSVLCCCPVSVDDSLSNLLSLLVSLLVPPDPVSVVVSVVSLVVSVVRDVVVVVSCVVSCSLVSVLVVLQVVLVVLVVDDQVVLVVCVVVVNLVVLLVCCVPPSNNLSSLSNLLSCLLHPPVLVSLLSLLVSLQPDDLLPLVSVLSSLVSLLVSLQVDPVSLVSCVVSVVLVSLLSSLLSLFQLQAVVGDPPNNPHDNVSSLSSVLSSVSSLCSSCPVPPVSVVCCCPPVNVVSVVVSVVRNHNDDPDPDDDDDDDDDDCDDPPPVCCSPVVSVVVPD

Secondary structure (DSSP, 8-state):
-HHHHHHHHHHHHHH-THHHHHHHTT-HHHHHHHTGGGS-HHHHHHHHHHHHHHHHTS----HHHHHHHHHHHHH-S-HHHHHHHHHHHHHHHHH-THHHHHHHHTTHHHHHHHHHHHHHHHHHHS-HHHHHHHHHTTHHHHHHHHTT-HHHHHHHHHHHHHHHTSTTHHHHHHHHHHHHHHS-TT-HHHHHHHHHHHHHHHHH-HHHHHHHHHTTHHHHHHHHHHHTTTTTSSSPPTTGGGS-HHHHHHHHHHHHHHHHHHHTT-HHHHHHIIIII-HHHHHHHHHHTS-S-S--S-----S-------HHHHHHHHGGGTS--

Organism: NCBI:txid53620

InterPro domains:
  IPR051944 BEACH domain-containing protein [PTHR46108] (131-302)
  IPR056252 Alfy-like, armadillo-like repeat domain [PF23295] (188-292)

Solvent-accessible surface area (backbone atoms only — not comparable to full-atom values): 18022 Å² total; per-residue (Å²): 107,73,57,58,51,52,53,51,52,47,50,50,44,71,73,37,82,62,48,48,68,76,48,52,86,71,43,58,65,34,58,48,42,76,55,36,66,82,48,59,70,72,50,42,50,53,53,51,50,51,56,48,41,41,41,75,71,66,69,43,82,60,58,64,44,52,34,29,50,32,50,46,50,64,68,59,84,34,66,72,48,37,52,53,51,51,53,52,52,50,53,52,46,69,70,40,74,67,39,60,56,50,34,53,74,53,41,36,54,59,38,51,40,51,50,42,41,58,47,30,56,48,54,67,75,46,56,63,69,61,55,50,53,37,45,77,72,45,44,52,61,52,31,59,70,36,43,85,41,75,89,39,18,67,36,22,45,49,37,48,45,48,44,34,74,36,85,72,15,50,61,52,47,36,51,53,51,49,52,52,66,74,43,60,84,82,44,41,68,60,45,37,53,53,46,53,48,52,40,52,47,36,71,74,32,73,64,38,33,52,37,37,57,75,58,43,42,64,59,56,50,49,48,55,50,47,68,42,46,22,50,50,21,90,74,34,36,80,82,35,62,80,49,61,65,67,50,54,53,50,32,52,52,46,46,55,49,38,57,46,52,45,29,57,98,29,69,70,45,44,49,46,42,54,69,75,63,26,63,66,50,54,53,51,33,60,51,42,22,34,73,59,76,91,69,92,64,88,71,81,87,85,71,86,78,76,88,68,83,66,60,72,66,49,55,62,59,59,47,68,66,65,78,70,118

Radius of gyration: 27.1 Å; Cα contacts (8 Å, |Δi|>4): 299; chains: 1; bounding box: 61×45×86 Å

Mean predicted aligned error: 7.56 Å